Protein AF-A0A2A6CSV8-F1 (afdb_monomer_lite)

Structure (mmCIF, N/CA/C/O backbone):
data_AF-A0A2A6CSV8-F1
#
_entry.id   AF-A0A2A6CSV8-F1
#
loop_
_atom_site.group_PDB
_atom_site.id
_atom_site.type_symbol
_atom_site.label_atom_id
_atom_site.label_alt_id
_atom_site.label_comp_id
_atom_site.label_asym_id
_atom_site.label_entity_id
_atom_site.label_seq_id
_atom_site.pdbx_PDB_ins_code
_atom_site.Cartn_x
_atom_site.Cartn_y
_atom_site.Cartn_z
_atom_site.occupancy
_atom_site.B_iso_or_equiv
_atom_site.auth_seq_id
_atom_site.auth_comp_id
_atom_site.auth_asym_id
_atom_site.auth_atom_id
_atom_site.pdbx_PDB_model_num
ATOM 1 N N . MET A 1 1 ? -5.262 -56.526 28.141 1.00 37.75 1 MET A N 1
ATOM 2 C CA . MET A 1 1 ? -4.070 -55.659 28.052 1.00 37.75 1 MET A CA 1
ATOM 3 C C . MET A 1 1 ? -3.646 -55.601 26.584 1.00 37.75 1 MET A C 1
ATOM 5 O O . MET A 1 1 ? -2.941 -56.487 26.126 1.00 37.75 1 MET A O 1
ATOM 9 N N . LYS A 1 2 ? -4.208 -54.670 25.798 1.00 38.25 2 LYS A N 1
ATOM 10 C CA . LYS A 1 2 ? -3.893 -54.487 24.370 1.00 38.25 2 LYS A CA 1
ATOM 11 C C . LYS A 1 2 ? -3.233 -53.120 24.215 1.00 38.25 2 LYS A C 1
ATOM 13 O O . LYS A 1 2 ? -3.757 -52.129 24.711 1.00 38.25 2 LYS A O 1
ATOM 18 N N . ILE A 1 3 ? -2.049 -53.144 23.622 1.00 43.09 3 ILE A N 1
ATOM 19 C CA . ILE A 1 3 ? -1.099 -52.044 23.483 1.00 43.09 3 ILE A CA 1
ATOM 20 C C . ILE A 1 3 ? -1.715 -50.926 22.630 1.00 43.09 3 ILE A C 1
ATOM 22 O O . ILE A 1 3 ? -2.234 -51.184 21.546 1.00 43.09 3 ILE A O 1
ATOM 26 N N . LEU A 1 4 ? -1.660 -49.702 23.162 1.00 44.59 4 LEU A N 1
ATOM 27 C CA . LEU A 1 4 ? -1.947 -48.443 22.478 1.00 44.59 4 LEU A CA 1
ATOM 28 C C . LEU A 1 4 ? -1.052 -48.324 21.230 1.00 44.59 4 LEU A C 1
ATOM 30 O O . LEU A 1 4 ? 0.162 -48.177 21.356 1.00 44.59 4 LEU A O 1
ATOM 34 N N . LEU A 1 5 ? -1.642 -48.348 20.035 1.00 44.97 5 LEU A N 1
ATOM 35 C CA . LEU A 1 5 ? -1.006 -47.850 18.814 1.00 44.97 5 LEU A CA 1
ATOM 36 C C . LEU A 1 5 ? -1.296 -46.351 18.725 1.00 44.97 5 LEU A C 1
ATOM 38 O O . LEU A 1 5 ? -2.304 -45.915 18.173 1.00 44.97 5 LEU A O 1
ATOM 42 N N . LEU A 1 6 ? -0.416 -45.571 19.349 1.00 44.91 6 LEU A N 1
ATOM 43 C CA . LEU A 1 6 ? -0.333 -44.130 19.169 1.00 44.91 6 LEU A CA 1
ATOM 44 C C . LEU A 1 6 ? 0.279 -43.886 17.779 1.00 44.91 6 LEU A C 1
ATOM 46 O O . LEU A 1 6 ? 1.497 -43.901 17.621 1.00 44.91 6 LEU A O 1
ATOM 50 N N . ASN A 1 7 ? -0.567 -43.726 16.759 1.00 42.47 7 ASN A N 1
ATOM 51 C CA . ASN A 1 7 ? -0.147 -43.204 15.459 1.00 42.47 7 ASN A CA 1
ATOM 52 C C . ASN A 1 7 ? 0.264 -41.741 15.651 1.00 42.47 7 ASN A C 1
ATOM 54 O O . ASN A 1 7 ? -0.558 -40.829 15.566 1.00 42.47 7 ASN A O 1
ATOM 58 N N . LEU A 1 8 ? 1.543 -41.535 15.957 1.00 43.88 8 LEU A N 1
ATOM 59 C CA . LEU A 1 8 ? 2.193 -40.239 15.886 1.00 43.88 8 LEU A CA 1
ATOM 60 C C . LEU A 1 8 ? 2.273 -39.863 14.397 1.00 43.88 8 LEU A C 1
ATOM 62 O O . LEU A 1 8 ? 3.220 -40.215 13.698 1.00 43.88 8 LEU A O 1
ATOM 66 N N . LEU A 1 9 ? 1.235 -39.193 13.896 1.00 43.00 9 LEU A N 1
ATOM 67 C CA . LEU A 1 9 ? 1.300 -38.416 12.663 1.00 43.00 9 LEU A CA 1
ATOM 68 C C . LEU A 1 9 ? 2.302 -37.281 12.905 1.00 43.00 9 LEU A C 1
ATOM 70 O O . LEU A 1 9 ? 1.941 -36.185 13.321 1.00 43.00 9 LEU A O 1
ATOM 74 N N . LEU A 1 10 ? 3.584 -37.569 12.683 1.00 41.09 10 LEU A N 1
ATOM 75 C CA . LEU A 1 10 ? 4.580 -36.555 12.371 1.00 41.09 10 LEU A CA 1
ATOM 76 C C . LEU A 1 10 ? 4.187 -35.973 11.012 1.00 41.09 10 LEU A C 1
ATOM 78 O O . LEU A 1 10 ? 4.668 -36.407 9.968 1.00 41.09 10 LEU A O 1
ATOM 82 N N . THR A 1 11 ? 3.273 -35.005 11.017 1.00 41.28 11 THR A N 1
ATOM 83 C CA . THR A 1 11 ? 3.191 -34.031 9.934 1.00 41.28 11 THR A CA 1
ATOM 84 C C . THR A 1 11 ? 4.510 -33.276 9.970 1.00 41.28 11 THR A C 1
ATOM 86 O O . THR A 1 11 ? 4.691 -32.350 10.761 1.00 41.28 11 THR A O 1
ATOM 89 N N . VAL A 1 12 ? 5.475 -33.736 9.175 1.00 42.78 12 VAL A N 1
ATOM 90 C CA . VAL A 1 12 ? 6.612 -32.911 8.790 1.00 42.78 12 VAL A CA 1
ATOM 91 C C . VAL A 1 12 ? 5.973 -31.712 8.104 1.00 42.78 12 VAL A C 1
ATOM 93 O O . VAL A 1 12 ? 5.400 -31.854 7.027 1.00 42.78 12 VAL A O 1
ATOM 96 N N . ALA A 1 13 ? 5.940 -30.571 8.790 1.00 46.19 13 ALA A N 1
ATOM 97 C CA . ALA A 1 13 ? 5.585 -29.313 8.165 1.00 46.19 13 ALA A CA 1
ATOM 98 C C . ALA A 1 13 ? 6.652 -29.081 7.096 1.00 46.19 13 ALA A C 1
ATOM 100 O O . ALA A 1 13 ? 7.772 -28.684 7.412 1.00 46.19 13 ALA A O 1
ATOM 101 N N . SER A 1 14 ? 6.344 -29.456 5.855 1.00 50.16 14 SER A N 1
ATOM 102 C CA . SER A 1 14 ? 7.149 -29.087 4.704 1.00 50.16 14 SER A CA 1
ATOM 103 C C . SER A 1 14 ? 7.229 -27.568 4.728 1.00 50.16 14 SER A C 1
ATOM 105 O O . SER A 1 14 ? 6.205 -26.893 4.627 1.00 50.16 14 SER A O 1
ATOM 107 N N . ALA A 1 15 ? 8.421 -27.037 4.991 1.00 57.62 15 ALA A N 1
ATOM 108 C CA . ALA A 1 15 ? 8.658 -25.610 4.908 1.00 57.62 15 ALA A CA 1
ATOM 109 C C . ALA A 1 15 ? 8.387 -25.209 3.456 1.00 57.62 15 ALA A C 1
ATOM 111 O O . ALA A 1 15 ? 9.108 -25.655 2.566 1.00 57.62 15 ALA A O 1
ATOM 112 N N . VAL A 1 16 ? 7.318 -24.442 3.232 1.00 61.75 16 VAL A N 1
ATOM 113 C CA . VAL A 1 16 ? 7.018 -23.867 1.919 1.00 61.75 16 VAL A CA 1
ATOM 114 C C . VAL A 1 16 ? 8.229 -23.046 1.497 1.00 61.75 16 VAL A C 1
ATOM 116 O O . VAL A 1 16 ? 8.719 -22.214 2.269 1.00 61.75 16 VAL A O 1
ATOM 119 N N . GLN A 1 17 ? 8.749 -23.309 0.301 1.00 62.34 17 GLN A N 1
ATOM 120 C CA . GLN A 1 17 ? 9.916 -22.596 -0.197 1.00 62.34 17 GLN A CA 1
ATOM 121 C C . GLN A 1 17 ? 9.475 -21.237 -0.751 1.00 62.34 17 GLN A C 1
ATOM 123 O O . GLN A 1 17 ? 9.052 -21.119 -1.897 1.00 62.34 17 GLN A O 1
ATOM 128 N N . LEU A 1 18 ? 9.565 -20.194 0.077 1.00 71.06 18 LEU A N 1
ATOM 129 C CA . LEU A 1 18 ? 9.328 -18.816 -0.357 1.00 71.06 18 LEU A CA 1
ATOM 130 C C . LEU A 1 18 ? 10.487 -18.369 -1.261 1.00 71.06 18 LEU A C 1
ATOM 132 O O . LEU A 1 18 ? 11.652 -18.460 -0.872 1.00 71.06 18 LEU A O 1
ATOM 136 N N . VAL A 1 19 ? 10.172 -17.885 -2.462 1.00 63.16 19 VAL A N 1
ATOM 137 C CA . VAL A 1 19 ? 11.162 -17.516 -3.499 1.00 63.16 19 VAL A CA 1
ATOM 138 C C . VAL A 1 19 ? 11.580 -16.038 -3.397 1.00 63.16 19 VAL A C 1
ATOM 140 O O . VAL A 1 19 ? 12.128 -15.472 -4.333 1.00 63.16 19 VAL A O 1
ATOM 143 N N . GLU A 1 20 ? 11.318 -15.362 -2.274 1.00 64.06 20 GLU A N 1
ATOM 144 C CA . GLU A 1 20 ? 11.472 -13.908 -2.236 1.00 64.06 20 GLU A CA 1
ATOM 145 C C . GLU A 1 20 ? 12.855 -13.389 -1.860 1.00 64.06 20 GLU A C 1
ATOM 147 O O . GLU A 1 20 ? 13.478 -13.809 -0.879 1.00 64.06 20 GLU A O 1
ATOM 152 N N . HIS A 1 21 ? 13.282 -12.375 -2.606 1.00 69.31 21 HIS A N 1
ATOM 153 C CA . HIS A 1 21 ? 14.460 -11.580 -2.327 1.00 69.31 21 HIS A CA 1
ATOM 154 C C . HIS A 1 21 ? 14.098 -10.096 -2.314 1.00 69.31 21 HIS A C 1
ATOM 156 O O . HIS A 1 21 ? 13.137 -9.656 -2.946 1.00 69.31 21 HIS A O 1
ATOM 162 N N . PHE A 1 22 ? 14.892 -9.325 -1.576 1.00 76.62 22 PHE A N 1
ATOM 163 C CA . PHE A 1 22 ? 14.863 -7.877 -1.697 1.00 76.62 22 PHE A CA 1
ATOM 164 C C . PHE A 1 22 ? 15.298 -7.498 -3.120 1.00 76.62 22 PHE A C 1
ATOM 166 O O . PHE A 1 22 ? 16.409 -7.829 -3.540 1.00 76.62 22 PHE A O 1
ATOM 173 N N . GLU A 1 23 ? 14.414 -6.828 -3.846 1.00 77.56 23 GLU A N 1
ATOM 174 C CA . GLU A 1 23 ? 14.526 -6.476 -5.257 1.00 77.56 23 GLU A CA 1
ATOM 175 C C . GLU A 1 23 ? 14.329 -4.972 -5.374 1.00 77.56 23 GLU A C 1
ATOM 177 O O . GLU A 1 23 ? 13.231 -4.473 -5.592 1.00 77.56 23 GLU A O 1
ATOM 182 N N . CYS A 1 24 ? 15.417 -4.243 -5.151 1.00 79.19 24 CYS A N 1
ATOM 183 C CA . CYS A 1 24 ? 15.431 -2.816 -5.388 1.00 79.19 24 CYS A CA 1
ATOM 184 C C . CYS A 1 24 ? 16.759 -2.388 -5.984 1.00 79.19 24 CYS A C 1
ATOM 186 O O . CYS A 1 24 ? 17.819 -2.725 -5.450 1.00 79.19 24 CYS A O 1
ATOM 188 N N . GLY A 1 25 ? 16.691 -1.618 -7.066 1.00 73.12 25 GLY A N 1
ATOM 189 C CA . GLY A 1 25 ? 17.844 -1.224 -7.861 1.00 73.12 25 GLY A CA 1
ATOM 190 C C . GLY A 1 25 ? 18.076 -2.163 -9.044 1.00 73.12 25 GLY A C 1
ATOM 191 O O . GLY A 1 25 ? 17.741 -3.342 -9.029 1.00 73.12 25 GLY A O 1
ATOM 192 N N . SER A 1 26 ? 18.694 -1.632 -10.096 1.00 74.12 26 SER A N 1
ATOM 193 C CA . SER A 1 26 ? 18.895 -2.374 -11.338 1.00 74.12 26 SER A CA 1
ATOM 194 C C . SER A 1 26 ? 20.214 -3.141 -11.342 1.00 74.12 26 SER A C 1
ATOM 196 O O . SER A 1 26 ? 21.284 -2.545 -11.197 1.00 74.12 26 SER A O 1
ATOM 198 N N . ALA A 1 27 ? 20.172 -4.443 -11.637 1.00 71.56 27 ALA A N 1
ATOM 199 C CA . ALA A 1 27 ? 21.376 -5.237 -11.906 1.00 71.56 27 ALA A CA 1
ATOM 200 C C . ALA A 1 27 ? 22.207 -4.686 -13.086 1.00 71.56 27 ALA A C 1
ATOM 202 O O . ALA A 1 27 ? 23.406 -4.956 -13.176 1.00 71.56 27 ALA A O 1
ATOM 203 N N . ALA A 1 28 ? 21.599 -3.875 -13.964 1.00 69.81 28 ALA A N 1
ATOM 204 C CA . ALA A 1 28 ? 22.289 -3.180 -15.049 1.00 69.81 28 ALA A CA 1
ATOM 205 C C . ALA A 1 28 ? 23.146 -1.987 -14.571 1.00 69.81 28 ALA A C 1
ATOM 207 O O . ALA A 1 28 ? 23.937 -1.445 -15.352 1.00 69.81 28 ALA A O 1
ATOM 208 N N . VAL A 1 29 ? 23.008 -1.581 -13.303 1.00 71.88 29 VAL A N 1
ATOM 209 C CA . VAL A 1 29 ? 23.780 -0.518 -12.651 1.00 71.88 29 VAL A CA 1
ATOM 210 C C . VAL A 1 29 ? 24.587 -1.119 -11.503 1.00 71.88 29 VAL A C 1
ATOM 212 O O . VAL A 1 29 ? 24.046 -1.585 -10.500 1.00 71.88 29 VAL A O 1
ATOM 215 N N . TRP A 1 30 ? 25.913 -1.112 -11.644 1.00 78.38 30 TRP A N 1
ATOM 216 C CA . TRP A 1 30 ? 26.810 -1.732 -10.671 1.00 78.38 30 TRP A CA 1
ATOM 217 C C . TRP A 1 30 ? 26.636 -1.125 -9.271 1.00 78.38 30 TRP A C 1
ATOM 219 O O . TRP A 1 30 ? 26.718 0.085 -9.091 1.00 78.38 30 TRP A O 1
ATOM 229 N N . GLY A 1 31 ? 26.405 -1.984 -8.274 1.00 77.88 31 GLY A N 1
ATOM 230 C CA . GLY A 1 31 ? 26.299 -1.586 -6.868 1.00 77.88 31 GLY A CA 1
ATOM 231 C C . GLY A 1 31 ? 24.936 -1.038 -6.427 1.00 77.88 31 GLY A C 1
ATOM 232 O O . GLY A 1 31 ? 24.733 -0.912 -5.221 1.00 77.88 31 GLY A O 1
ATOM 233 N N . SER A 1 32 ? 23.992 -0.793 -7.344 1.00 80.31 32 SER A N 1
ATOM 234 C CA . SER A 1 32 ? 22.672 -0.211 -7.033 1.00 80.31 32 SER A CA 1
ATOM 235 C C . SER A 1 32 ? 21.888 -1.038 -6.001 1.00 80.31 32 SER A C 1
ATOM 237 O O . SER A 1 32 ? 21.458 -0.504 -4.982 1.00 80.31 32 SER A O 1
ATOM 239 N N . VAL A 1 33 ? 21.813 -2.359 -6.192 1.00 82.81 33 VAL A N 1
ATOM 240 C CA . VAL A 1 33 ? 21.097 -3.282 -5.294 1.00 82.81 33 VAL A CA 1
ATOM 241 C C . VAL A 1 33 ? 21.708 -3.301 -3.895 1.00 82.81 33 VAL A C 1
ATOM 243 O O . VAL A 1 33 ? 21.007 -3.238 -2.887 1.00 82.81 33 VAL A O 1
ATOM 246 N N . LYS A 1 34 ? 23.043 -3.324 -3.810 1.00 84.06 34 LYS A N 1
ATOM 247 C CA . LYS A 1 34 ? 23.744 -3.289 -2.517 1.00 84.06 34 LYS A CA 1
ATOM 248 C C . LYS A 1 34 ? 23.514 -1.967 -1.789 1.00 84.06 34 LYS A C 1
ATOM 250 O O . LYS A 1 34 ? 23.413 -1.961 -0.567 1.00 84.06 34 LYS A O 1
ATOM 255 N N . ALA A 1 35 ? 23.436 -0.865 -2.527 1.00 82.50 35 ALA A N 1
ATOM 256 C CA . ALA A 1 35 ? 23.185 0.459 -1.975 1.00 82.50 35 ALA A CA 1
ATOM 257 C C . ALA A 1 35 ? 21.769 0.591 -1.423 1.00 82.50 35 ALA A C 1
ATOM 259 O O . ALA A 1 35 ? 21.591 1.007 -0.279 1.00 82.50 35 ALA A O 1
ATOM 260 N N . ALA A 1 36 ? 20.783 0.163 -2.212 1.00 85.75 36 ALA A N 1
ATOM 261 C CA . ALA A 1 36 ? 19.393 0.062 -1.801 1.00 85.75 36 ALA A CA 1
ATOM 262 C C . ALA A 1 36 ? 19.263 -0.752 -0.506 1.00 85.75 36 ALA A C 1
ATOM 264 O O . ALA A 1 36 ? 18.678 -0.293 0.475 1.00 85.75 36 ALA A O 1
ATOM 265 N N . GLN A 1 37 ? 19.909 -1.919 -0.454 1.00 86.19 37 GLN A N 1
ATOM 266 C CA . GLN A 1 37 ? 19.881 -2.766 0.732 1.00 86.19 37 GLN A CA 1
ATOM 267 C C . GLN A 1 37 ? 20.571 -2.109 1.938 1.00 86.19 37 GLN A C 1
ATOM 269 O O . GLN A 1 37 ? 20.063 -2.193 3.058 1.00 86.19 37 GLN A O 1
ATOM 274 N N . ALA A 1 38 ? 21.694 -1.413 1.735 1.00 86.25 38 ALA A N 1
ATOM 275 C CA . ALA A 1 38 ? 22.406 -0.702 2.797 1.00 86.25 38 ALA A CA 1
ATOM 276 C C . ALA A 1 38 ? 21.554 0.408 3.432 1.00 86.25 38 ALA A C 1
ATOM 278 O O . ALA A 1 38 ? 21.570 0.559 4.655 1.00 86.25 38 ALA A O 1
ATOM 279 N N . LEU A 1 39 ? 20.774 1.139 2.626 1.00 86.31 39 LEU A N 1
ATOM 280 C CA . LEU A 1 39 ? 19.899 2.208 3.110 1.00 86.31 39 LEU A CA 1
ATOM 281 C C . LEU A 1 39 ? 18.831 1.689 4.070 1.00 86.31 39 LEU A C 1
ATOM 283 O O . LEU A 1 39 ? 18.536 2.352 5.054 1.00 86.31 39 LEU A O 1
ATOM 287 N N . ILE A 1 40 ? 18.300 0.491 3.838 1.00 85.88 40 ILE A N 1
ATOM 288 C CA . ILE A 1 40 ? 17.230 -0.070 4.669 1.00 85.88 40 ILE A CA 1
ATOM 289 C C . ILE A 1 40 ? 17.725 -1.085 5.702 1.00 85.88 40 ILE A C 1
ATOM 291 O O . ILE A 1 40 ? 16.919 -1.637 6.443 1.00 85.88 40 ILE A O 1
ATOM 295 N N . THR A 1 41 ? 19.030 -1.370 5.785 1.00 85.31 41 THR A N 1
ATOM 296 C CA . THR A 1 41 ? 19.553 -2.486 6.602 1.00 85.31 41 THR A CA 1
ATOM 297 C C . THR A 1 41 ? 19.207 -2.338 8.087 1.00 85.31 41 THR A C 1
ATOM 299 O O . THR A 1 41 ? 18.916 -3.339 8.746 1.00 85.31 41 THR A O 1
ATOM 302 N N . TYR A 1 42 ? 19.166 -1.106 8.597 1.00 81.69 42 TYR A N 1
ATOM 303 C CA . TYR A 1 42 ? 18.840 -0.804 9.995 1.00 81.69 42 TYR A CA 1
ATOM 304 C C . TYR A 1 42 ? 17.340 -0.722 10.279 1.00 81.69 42 TYR A C 1
ATOM 306 O O . TYR A 1 42 ? 16.940 -0.654 11.437 1.00 81.69 42 TYR A O 1
ATOM 314 N N . CYS A 1 43 ? 16.504 -0.785 9.244 1.00 82.62 43 CYS A N 1
ATOM 315 C CA . CYS A 1 43 ? 15.065 -0.765 9.418 1.00 82.62 43 CYS A CA 1
ATOM 316 C C . CYS A 1 43 ? 14.520 -2.074 9.981 1.00 82.62 43 CYS A C 1
ATOM 318 O O . CYS A 1 43 ? 15.092 -3.157 9.797 1.00 82.62 43 CYS A O 1
ATOM 320 N N . ASN A 1 44 ? 13.387 -1.978 10.673 1.00 80.12 44 ASN A N 1
ATOM 321 C CA . ASN A 1 44 ? 12.642 -3.167 11.064 1.00 80.12 44 ASN A CA 1
ATOM 322 C C . ASN A 1 44 ? 12.118 -3.897 9.808 1.00 80.12 44 ASN A C 1
ATOM 324 O O . ASN A 1 44 ? 12.060 -3.324 8.719 1.00 80.12 44 ASN A O 1
ATOM 328 N N . TYR A 1 45 ? 11.808 -5.187 9.948 1.00 79.50 45 TYR A N 1
ATOM 329 C CA . TYR A 1 45 ? 11.438 -6.045 8.812 1.00 79.50 45 TYR A CA 1
ATOM 330 C C . TYR A 1 45 ? 10.226 -5.483 8.048 1.00 79.50 45 TYR A C 1
ATOM 332 O O . TYR A 1 45 ? 10.270 -5.338 6.839 1.00 79.50 45 TYR A O 1
ATOM 340 N N . ALA A 1 46 ? 9.230 -5.020 8.792 1.00 79.19 46 ALA A N 1
ATOM 341 C CA . ALA A 1 46 ? 8.050 -4.322 8.331 1.00 79.19 46 ALA A CA 1
ATOM 342 C C . ALA A 1 46 ? 8.327 -3.205 7.314 1.00 79.19 46 ALA A C 1
ATOM 344 O O . ALA A 1 46 ? 7.781 -3.195 6.216 1.00 79.19 46 ALA A O 1
ATOM 345 N N . VAL A 1 47 ? 9.206 -2.267 7.678 1.00 84.50 47 VAL A N 1
ATOM 346 C CA . VAL A 1 47 ? 9.601 -1.151 6.811 1.00 84.50 47 VAL A CA 1
ATOM 347 C C . VAL A 1 47 ? 10.415 -1.646 5.617 1.00 84.50 47 VAL A C 1
ATOM 349 O O . VAL A 1 47 ? 10.314 -1.071 4.540 1.00 84.50 47 VAL A O 1
ATOM 352 N N . LYS A 1 48 ? 11.215 -2.707 5.780 1.00 87.00 48 LYS A N 1
ATOM 353 C CA . LYS A 1 48 ? 11.978 -3.301 4.671 1.00 87.00 48 LYS A CA 1
ATOM 354 C C . LYS A 1 48 ? 11.058 -3.934 3.630 1.00 87.00 48 LYS A C 1
ATOM 356 O O . LYS A 1 48 ? 11.260 -3.682 2.448 1.00 87.00 48 LYS A O 1
ATOM 361 N N . ASP A 1 49 ? 10.066 -4.707 4.063 1.00 87.19 49 ASP A N 1
ATOM 362 C CA . ASP A 1 49 ? 9.101 -5.370 3.180 1.00 87.19 49 ASP A CA 1
ATOM 363 C C . ASP A 1 49 ? 8.263 -4.328 2.435 1.00 87.19 49 ASP A C 1
ATOM 365 O O . ASP A 1 49 ? 8.096 -4.395 1.219 1.00 87.19 49 ASP A O 1
ATOM 369 N N . ASP A 1 50 ? 7.817 -3.303 3.153 1.00 88.88 50 ASP A N 1
ATOM 370 C CA . ASP A 1 50 ? 7.070 -2.186 2.592 1.00 88.88 50 ASP A CA 1
ATOM 371 C C . ASP A 1 50 ? 7.906 -1.345 1.608 1.00 88.88 50 ASP A C 1
ATOM 373 O O . ASP A 1 50 ? 7.416 -0.948 0.553 1.00 88.88 50 ASP A O 1
ATOM 377 N N . ALA A 1 51 ? 9.184 -1.095 1.910 1.00 91.12 51 ALA A N 1
ATOM 378 C CA . ALA A 1 51 ? 10.091 -0.412 0.989 1.00 91.12 51 ALA A CA 1
ATOM 379 C C . ALA A 1 51 ? 10.393 -1.267 -0.252 1.00 91.12 51 ALA A C 1
ATOM 381 O O . ALA A 1 51 ? 10.480 -0.731 -1.354 1.00 91.12 51 ALA A O 1
ATOM 382 N N . ASN A 1 52 ? 10.518 -2.589 -0.098 1.00 91.38 52 ASN A N 1
ATOM 383 C CA . ASN A 1 52 ? 10.684 -3.519 -1.218 1.00 91.38 52 ASN A CA 1
ATOM 384 C C . ASN A 1 52 ? 9.454 -3.518 -2.131 1.00 91.38 52 ASN A C 1
ATOM 386 O O . ASN A 1 52 ? 9.585 -3.539 -3.351 1.00 91.38 52 ASN A O 1
ATOM 390 N N . LEU A 1 53 ? 8.260 -3.424 -1.543 1.00 92.19 53 LEU A N 1
ATOM 391 C CA . LEU A 1 53 ? 7.020 -3.268 -2.289 1.00 92.19 53 LEU A CA 1
ATOM 392 C C . LEU A 1 53 ? 7.029 -1.970 -3.119 1.00 92.19 53 LEU A C 1
ATOM 394 O O . LEU A 1 53 ? 6.749 -2.018 -4.316 1.00 92.19 53 LEU A O 1
ATOM 398 N N . CYS A 1 54 ? 7.452 -0.842 -2.530 1.00 92.88 54 CYS A N 1
ATOM 399 C CA . CYS A 1 54 ? 7.645 0.413 -3.270 1.00 92.88 54 CYS A CA 1
ATOM 400 C C . CYS A 1 54 ? 8.650 0.268 -4.424 1.00 92.88 54 CYS A C 1
ATOM 402 O O . CYS A 1 54 ? 8.445 0.830 -5.498 1.00 92.88 54 CYS A O 1
ATOM 404 N N . CYS A 1 55 ? 9.735 -0.483 -4.221 1.00 92.81 55 CYS A N 1
ATOM 405 C CA . CYS A 1 55 ? 10.729 -0.731 -5.262 1.00 92.81 55 CYS A CA 1
ATOM 406 C C . CYS A 1 55 ? 10.168 -1.552 -6.422 1.00 92.81 55 CYS A C 1
ATOM 408 O O . CYS A 1 55 ? 10.358 -1.179 -7.571 1.00 92.81 55 CYS A O 1
ATOM 410 N N . LYS A 1 56 ? 9.410 -2.615 -6.139 1.00 91.19 56 LYS A N 1
ATOM 411 C CA . LYS A 1 56 ? 8.767 -3.426 -7.183 1.00 91.19 56 LYS A CA 1
ATOM 412 C C . LYS A 1 56 ? 7.776 -2.607 -8.010 1.00 91.19 56 LYS A C 1
ATOM 414 O O . LYS A 1 56 ? 7.689 -2.793 -9.220 1.00 91.19 56 LYS A O 1
ATOM 419 N N . GLU A 1 57 ? 7.048 -1.685 -7.382 1.00 91.88 57 GLU A N 1
ATOM 420 C CA . GLU A 1 57 ? 6.180 -0.741 -8.096 1.00 91.88 57 GLU A CA 1
ATOM 421 C C . GLU A 1 57 ? 6.977 0.231 -8.978 1.00 91.88 57 GLU A C 1
ATOM 423 O O . GLU A 1 57 ? 6.584 0.521 -10.109 1.00 91.88 57 GLU A O 1
ATOM 428 N N . HIS A 1 58 ? 8.099 0.739 -8.465 1.00 92.75 58 HIS A N 1
ATOM 429 C CA . HIS A 1 58 ? 8.984 1.654 -9.186 1.00 92.75 58 HIS A CA 1
ATOM 430 C C . HIS A 1 58 ? 9.632 0.987 -10.396 1.00 92.75 58 HIS A C 1
ATOM 432 O O . HIS A 1 58 ? 9.535 1.522 -11.501 1.00 92.75 58 HIS A O 1
ATOM 438 N N . ASP A 1 59 ? 10.194 -0.204 -10.203 1.00 90.44 59 ASP A N 1
ATOM 439 C CA . ASP A 1 59 ? 10.790 -1.013 -11.261 1.00 90.44 59 ASP A CA 1
ATOM 440 C C . ASP A 1 59 ? 9.736 -1.358 -12.322 1.00 90.44 59 ASP A C 1
ATOM 442 O O . ASP A 1 59 ? 9.984 -1.172 -13.509 1.00 90.44 59 ASP A O 1
ATOM 446 N N . LEU A 1 60 ? 8.511 -1.722 -11.924 1.00 89.31 60 LEU A N 1
ATOM 447 C CA . LEU A 1 60 ? 7.401 -1.923 -12.861 1.00 89.31 60 LEU A CA 1
ATOM 448 C C . LEU A 1 60 ? 7.046 -0.643 -13.637 1.00 89.31 60 LEU A C 1
ATOM 450 O O . LEU A 1 60 ? 6.767 -0.688 -14.837 1.00 89.31 60 LEU A O 1
ATOM 454 N N . CYS A 1 61 ? 7.033 0.512 -12.967 1.00 91.44 61 CYS A N 1
ATOM 455 C CA . CYS A 1 61 ? 6.776 1.800 -13.610 1.00 91.44 61 CYS A CA 1
ATOM 456 C C . CYS A 1 61 ? 7.845 2.119 -14.660 1.00 91.44 61 CYS A C 1
ATOM 458 O O . CYS A 1 61 ? 7.501 2.576 -15.752 1.00 91.44 61 CYS A O 1
ATOM 460 N N . TYR A 1 62 ? 9.111 1.841 -14.341 1.00 91.19 62 TYR A N 1
ATOM 461 C CA . TYR A 1 62 ? 10.239 1.940 -15.259 1.00 91.19 62 TYR A CA 1
ATOM 462 C C . TYR A 1 62 ? 10.101 0.936 -16.410 1.00 91.19 62 TYR A C 1
ATOM 464 O O . TYR A 1 62 ? 10.206 1.326 -17.561 1.00 91.19 62 TYR A O 1
ATOM 472 N N . GLU A 1 63 ? 9.801 -0.335 -16.160 1.00 88.00 63 GLU A N 1
ATOM 473 C CA . GLU A 1 63 ? 9.668 -1.353 -17.213 1.00 88.00 63 GLU A CA 1
ATOM 474 C C . GLU A 1 63 ? 8.546 -1.039 -18.211 1.00 88.00 63 GLU A C 1
ATOM 476 O O . GLU A 1 63 ? 8.670 -1.323 -19.401 1.00 88.00 63 GLU A O 1
ATOM 481 N N . LEU A 1 64 ? 7.455 -0.425 -17.749 1.00 87.56 64 LEU A N 1
ATOM 482 C CA . LEU A 1 64 ? 6.294 -0.098 -18.578 1.00 87.56 64 LEU A CA 1
ATOM 483 C C . LEU A 1 64 ? 6.285 1.361 -19.059 1.00 87.56 64 LEU A C 1
ATOM 485 O O . LEU A 1 64 ? 5.267 1.812 -19.597 1.00 87.56 64 LEU A O 1
ATOM 489 N N . HIS A 1 65 ? 7.381 2.108 -18.876 1.00 89.38 65 HIS A N 1
ATOM 490 C CA . HIS A 1 65 ? 7.390 3.555 -19.099 1.00 89.38 65 HIS A CA 1
ATOM 491 C C . HIS A 1 65 ? 7.041 3.939 -20.544 1.00 89.38 65 HIS A C 1
ATOM 493 O O . HIS A 1 65 ? 6.208 4.822 -20.751 1.00 89.38 65 HIS A O 1
ATOM 499 N N . GLU A 1 66 ? 7.584 3.231 -21.540 1.00 88.38 66 GLU A N 1
ATOM 500 C CA . GLU A 1 66 ? 7.274 3.465 -22.957 1.00 88.38 66 GLU A CA 1
ATOM 501 C C . GLU A 1 66 ? 5.811 3.138 -23.283 1.00 88.38 66 GLU A C 1
ATOM 503 O O . GLU A 1 66 ? 5.127 3.906 -23.961 1.00 88.38 66 GLU A O 1
ATOM 508 N N . GLN A 1 67 ? 5.301 2.015 -22.765 1.00 87.12 67 GLN A N 1
ATOM 509 C CA . GLN A 1 67 ? 3.932 1.559 -23.027 1.00 87.12 67 GLN A CA 1
ATOM 510 C C . GLN A 1 67 ? 2.882 2.483 -22.406 1.00 87.12 67 GLN A C 1
ATOM 512 O O . GLN A 1 67 ? 1.800 2.662 -22.965 1.00 87.12 67 GLN A O 1
ATOM 517 N N . ARG A 1 68 ? 3.191 3.057 -21.240 1.00 87.44 68 ARG A N 1
ATOM 518 C CA . ARG A 1 68 ? 2.267 3.890 -20.460 1.00 87.44 68 ARG A CA 1
ATOM 519 C C . ARG A 1 68 ? 2.536 5.384 -20.594 1.00 87.44 68 ARG A C 1
ATOM 521 O O . ARG A 1 68 ? 1.825 6.180 -19.984 1.00 87.44 68 ARG A O 1
ATOM 528 N N . ASN A 1 69 ? 3.521 5.767 -21.408 1.00 90.12 69 ASN A N 1
ATOM 529 C CA . ASN A 1 69 ? 3.966 7.148 -21.576 1.00 90.12 69 ASN A CA 1
ATOM 530 C C . ASN A 1 69 ? 4.285 7.820 -20.224 1.00 90.12 69 ASN A C 1
ATOM 532 O O . ASN A 1 69 ? 3.900 8.962 -19.964 1.00 90.12 69 ASN A O 1
ATOM 536 N N . HIS A 1 70 ? 4.944 7.076 -19.335 1.00 90.75 70 HIS A N 1
ATOM 537 C CA . HIS A 1 70 ? 5.417 7.599 -18.060 1.00 90.75 70 HIS A CA 1
ATOM 538 C C . HIS A 1 70 ? 6.798 8.226 -18.235 1.00 90.75 70 HIS A C 1
ATOM 540 O O . HIS A 1 70 ? 7.657 7.686 -18.930 1.00 90.75 70 HIS A O 1
ATOM 546 N N . THR A 1 71 ? 7.030 9.353 -17.568 1.00 91.50 71 THR A N 1
ATOM 547 C CA . THR A 1 71 ? 8.372 9.926 -17.455 1.00 91.50 71 THR A CA 1
ATOM 548 C C . THR A 1 71 ? 9.090 9.355 -16.238 1.00 91.50 71 THR A C 1
ATOM 550 O O . THR A 1 71 ? 8.463 8.849 -15.301 1.00 91.50 71 THR A O 1
ATOM 553 N N . ARG A 1 72 ? 10.415 9.499 -16.208 1.00 92.06 72 ARG A N 1
ATOM 554 C CA . ARG A 1 72 ? 11.216 9.158 -15.032 1.00 92.06 72 ARG A CA 1
ATOM 555 C C . ARG A 1 72 ? 10.752 9.933 -13.804 1.00 92.06 72 ARG A C 1
ATOM 557 O O . ARG A 1 72 ? 10.552 9.344 -12.751 1.00 92.06 72 ARG A O 1
ATOM 564 N N . GLU A 1 73 ? 10.501 11.233 -13.957 1.00 89.75 73 GLU A N 1
ATOM 565 C CA . GLU A 1 73 ? 10.030 12.102 -12.875 1.00 89.75 73 GLU A CA 1
ATOM 566 C C . GLU A 1 73 ? 8.701 11.610 -12.295 1.00 89.75 73 GLU A C 1
ATOM 568 O O . GLU A 1 73 ? 8.499 11.679 -11.086 1.00 89.75 73 GLU A O 1
ATOM 573 N N . PHE A 1 74 ? 7.810 11.080 -13.138 1.00 89.75 74 PHE A N 1
ATOM 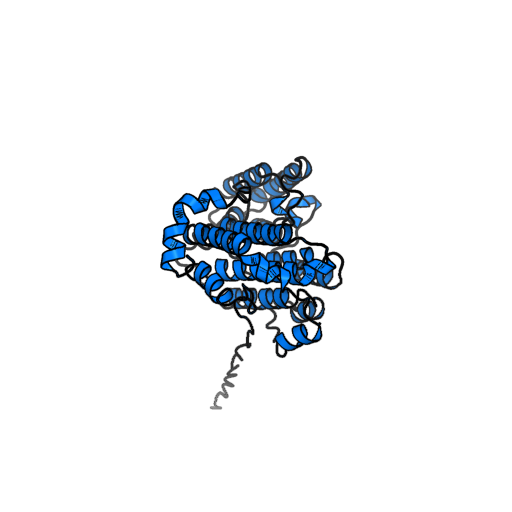574 C CA . PHE A 1 74 ? 6.555 10.489 -12.689 1.00 89.75 74 PHE A CA 1
ATOM 575 C C . PHE A 1 74 ? 6.790 9.231 -11.842 1.00 89.75 74 PHE A C 1
ATOM 577 O O . PHE A 1 74 ? 6.242 9.120 -10.744 1.00 89.75 74 PHE A O 1
ATOM 584 N N . CYS A 1 75 ? 7.616 8.297 -12.319 1.00 91.75 75 CYS A N 1
ATOM 585 C CA . CYS A 1 75 ? 7.915 7.070 -11.581 1.00 91.75 75 CYS A CA 1
ATOM 586 C C . CYS A 1 75 ? 8.688 7.354 -10.280 1.00 91.75 75 CYS A C 1
ATOM 588 O O . CYS A 1 75 ? 8.333 6.818 -9.231 1.00 91.75 75 CYS A O 1
ATOM 590 N N . ASP A 1 76 ? 9.680 8.246 -10.311 1.00 92.25 76 ASP A N 1
ATOM 591 C CA . ASP A 1 76 ? 10.460 8.643 -9.134 1.00 92.25 76 ASP A CA 1
ATOM 592 C C . ASP A 1 76 ? 9.579 9.337 -8.088 1.00 92.25 76 ASP A C 1
ATOM 594 O O . ASP A 1 76 ? 9.687 9.044 -6.897 1.00 92.25 76 ASP A O 1
ATOM 598 N N . ALA A 1 77 ? 8.658 10.210 -8.514 1.00 88.81 77 ALA A N 1
ATOM 599 C CA . ALA A 1 77 ? 7.700 10.835 -7.608 1.00 88.81 77 ALA A CA 1
ATOM 600 C C . ALA A 1 77 ? 6.806 9.789 -6.928 1.00 88.81 77 ALA A C 1
ATOM 602 O O . ALA A 1 77 ? 6.626 9.840 -5.712 1.00 88.81 77 ALA A O 1
ATOM 603 N N . ARG A 1 78 ? 6.286 8.806 -7.677 1.00 89.25 78 ARG A N 1
ATOM 604 C CA . ARG A 1 78 ? 5.501 7.701 -7.099 1.00 89.25 78 ARG A CA 1
ATOM 605 C C . ARG A 1 78 ? 6.291 6.911 -6.068 1.00 89.25 78 ARG A C 1
ATOM 607 O O . ARG A 1 78 ? 5.792 6.699 -4.967 1.00 89.25 78 ARG A O 1
ATOM 614 N N . PHE A 1 79 ? 7.527 6.546 -6.393 1.00 92.12 79 PHE A N 1
ATOM 615 C CA . PHE A 1 79 ? 8.409 5.835 -5.474 1.00 92.12 79 PHE A CA 1
ATOM 616 C C . PHE A 1 79 ? 8.652 6.621 -4.181 1.00 92.12 79 PHE A C 1
ATOM 618 O O . PHE A 1 79 ? 8.479 6.092 -3.085 1.00 92.12 79 PHE A O 1
ATOM 625 N N . CYS A 1 80 ? 8.989 7.906 -4.297 1.00 90.56 80 CYS A N 1
ATOM 626 C CA . CYS A 1 80 ? 9.206 8.779 -3.148 1.00 90.56 80 CYS A CA 1
ATOM 627 C C . CYS A 1 80 ? 7.959 8.903 -2.265 1.00 90.56 80 CYS A C 1
ATOM 629 O O . CYS A 1 80 ? 8.068 8.816 -1.042 1.00 90.56 80 CYS A O 1
ATOM 631 N N . ASN A 1 81 ? 6.780 9.046 -2.874 1.00 87.50 81 ASN A N 1
ATOM 632 C CA . ASN A 1 81 ? 5.517 9.103 -2.141 1.00 87.50 81 ASN A CA 1
ATOM 633 C C . ASN A 1 81 ? 5.213 7.774 -1.438 1.00 87.50 81 ASN A C 1
ATOM 635 O O . ASN A 1 81 ? 4.811 7.782 -0.278 1.00 87.50 81 ASN A O 1
ATOM 639 N N . CYS A 1 82 ? 5.481 6.637 -2.088 1.00 90.06 82 CYS A N 1
ATOM 640 C CA . CYS A 1 82 ? 5.349 5.325 -1.458 1.00 90.06 82 CYS A CA 1
ATOM 641 C C . CYS A 1 82 ? 6.267 5.205 -0.231 1.00 90.06 82 CYS A C 1
ATOM 643 O O . CYS A 1 82 ? 5.806 4.871 0.855 1.00 90.06 82 CYS A O 1
ATOM 645 N N . LEU A 1 83 ? 7.550 5.570 -0.341 1.00 90.69 83 LEU A N 1
ATOM 646 C CA . LEU A 1 83 ? 8.477 5.544 0.799 1.00 90.69 83 LEU A CA 1
ATOM 647 C C . LEU A 1 83 ? 8.068 6.498 1.932 1.00 90.69 83 LEU A C 1
ATOM 649 O O . LEU A 1 83 ? 8.260 6.187 3.112 1.00 90.69 83 LEU A O 1
ATOM 653 N N . GLN A 1 84 ? 7.500 7.654 1.593 1.00 86.44 84 GLN A N 1
ATOM 654 C CA . GLN A 1 84 ? 6.934 8.572 2.575 1.00 86.44 84 GLN A CA 1
ATOM 655 C C . GLN A 1 84 ? 5.725 7.950 3.286 1.00 86.44 84 GLN A C 1
ATOM 657 O O . GLN A 1 84 ? 5.635 8.056 4.507 1.00 86.44 84 GLN A O 1
ATOM 662 N N . ASP A 1 85 ? 4.855 7.230 2.569 1.00 83.69 85 ASP A N 1
ATOM 663 C CA . ASP A 1 85 ? 3.753 6.461 3.163 1.00 83.69 85 ASP A CA 1
ATOM 664 C C . ASP A 1 85 ? 4.268 5.412 4.150 1.00 83.69 85 ASP A C 1
ATOM 666 O O . ASP A 1 85 ? 3.754 5.322 5.268 1.00 83.69 85 ASP A O 1
ATOM 670 N N . VAL A 1 86 ? 5.320 4.670 3.783 1.00 86.25 86 VAL A N 1
ATOM 671 C CA . VAL A 1 86 ? 5.983 3.711 4.683 1.00 86.25 86 VAL A CA 1
ATOM 672 C C . VAL A 1 86 ? 6.517 4.411 5.935 1.00 86.25 86 VAL A C 1
ATOM 674 O O . VAL A 1 86 ? 6.312 3.938 7.058 1.00 86.25 86 VAL A O 1
ATOM 677 N N . SER A 1 87 ? 7.185 5.555 5.770 1.00 84.00 87 SER A N 1
ATOM 678 C CA . SER A 1 87 ? 7.728 6.326 6.891 1.00 84.00 87 SER A CA 1
ATOM 679 C C . SER A 1 87 ? 6.632 6.861 7.816 1.00 84.00 87 SER A C 1
ATOM 681 O O . SER A 1 87 ? 6.806 6.835 9.034 1.00 84.00 87 SER A O 1
ATOM 683 N N . ASP A 1 88 ? 5.527 7.355 7.260 1.00 78.88 88 ASP A N 1
ATOM 684 C CA . ASP A 1 88 ? 4.432 7.943 8.030 1.00 78.88 88 ASP A CA 1
ATOM 685 C C . ASP A 1 88 ? 3.680 6.865 8.823 1.00 78.88 88 ASP A C 1
ATOM 687 O O . ASP A 1 88 ? 3.452 7.034 10.023 1.00 78.88 88 ASP A O 1
ATOM 691 N N . ARG A 1 89 ? 3.356 5.728 8.185 1.00 77.25 89 ARG A N 1
ATOM 692 C CA . ARG A 1 89 ? 2.566 4.652 8.811 1.00 77.25 89 ARG A CA 1
ATOM 693 C C . ARG A 1 89 ? 3.339 3.837 9.840 1.00 77.25 89 ARG A C 1
ATOM 695 O O . ARG A 1 89 ? 2.758 3.355 10.808 1.00 77.25 89 ARG A O 1
ATOM 702 N N . SER A 1 90 ? 4.648 3.673 9.644 1.00 74.38 90 SER A N 1
ATOM 703 C CA . SER A 1 90 ? 5.479 2.885 10.560 1.00 74.38 90 SER A CA 1
ATOM 704 C C . SER A 1 90 ? 5.803 3.615 11.860 1.00 74.38 90 SER A C 1
ATOM 706 O O . SER A 1 90 ? 6.240 2.973 12.812 1.00 74.38 90 SER A O 1
ATOM 708 N N . LYS A 1 91 ? 5.646 4.952 11.898 1.00 69.81 91 LYS A N 1
ATOM 709 C CA . LYS A 1 91 ? 6.099 5.827 12.999 1.00 69.81 91 LYS A CA 1
ATOM 710 C C . LYS A 1 91 ? 7.548 5.543 13.437 1.00 69.81 91 LYS A C 1
ATOM 712 O O . LYS A 1 91 ? 7.948 5.888 14.547 1.00 69.81 91 LYS A O 1
ATOM 717 N N . ASN A 1 92 ? 8.347 4.947 12.551 1.00 69.00 92 ASN A N 1
ATOM 718 C CA . ASN A 1 92 ? 9.719 4.555 12.817 1.00 69.00 92 ASN A CA 1
ATOM 719 C C . ASN A 1 92 ? 10.645 5.730 12.484 1.00 69.00 92 ASN A C 1
ATOM 721 O O . ASN A 1 92 ? 11.042 5.936 11.333 1.00 69.00 92 ASN A O 1
ATOM 725 N N . TYR A 1 93 ? 10.976 6.517 13.509 1.00 70.44 93 TYR A N 1
ATOM 726 C CA . TYR A 1 93 ? 11.852 7.680 13.373 1.00 70.44 93 TYR A CA 1
ATOM 727 C C . TYR A 1 93 ? 13.254 7.316 12.868 1.00 70.44 93 TYR A C 1
ATOM 729 O O . TYR A 1 93 ? 13.828 8.094 12.103 1.00 70.44 93 TYR A O 1
ATOM 737 N N . ASP A 1 94 ? 13.765 6.130 13.214 1.00 74.00 94 ASP A N 1
ATOM 738 C CA . ASP A 1 94 ? 15.098 5.673 12.804 1.00 74.00 94 ASP A CA 1
ATOM 739 C C . ASP A 1 94 ? 15.176 5.464 11.285 1.00 74.00 94 ASP A C 1
ATOM 741 O O . ASP A 1 94 ? 16.189 5.766 10.657 1.00 74.00 94 ASP A O 1
ATOM 745 N N . CYS A 1 95 ? 14.079 5.030 10.659 1.00 82.69 95 CYS A N 1
ATOM 746 C CA . CYS A 1 95 ? 14.003 4.812 9.214 1.00 82.69 95 CYS A CA 1
ATOM 747 C C . CYS A 1 95 ? 13.642 6.050 8.397 1.00 82.69 95 CYS A C 1
ATOM 749 O O . CYS A 1 95 ? 13.903 6.057 7.193 1.00 82.69 95 CYS A O 1
ATOM 751 N N . LYS A 1 96 ? 13.080 7.104 9.004 1.00 83.19 96 LYS A N 1
ATOM 752 C CA . LYS A 1 96 ? 12.617 8.292 8.259 1.00 83.19 96 LYS A CA 1
ATOM 753 C C . LYS A 1 96 ? 13.729 8.907 7.402 1.00 83.19 96 LYS A C 1
ATOM 755 O O . LYS A 1 96 ? 13.517 9.240 6.231 1.00 83.19 96 LYS A O 1
ATOM 760 N N . PHE A 1 97 ? 14.930 9.033 7.970 1.00 84.94 97 PHE A N 1
ATOM 761 C CA . PHE A 1 97 ? 16.090 9.558 7.246 1.00 84.94 97 PHE A CA 1
ATOM 762 C C . PHE A 1 97 ? 16.483 8.647 6.077 1.00 84.94 97 PHE A C 1
ATOM 764 O O . PHE A 1 97 ? 16.751 9.127 4.977 1.00 84.94 97 PHE A O 1
ATOM 771 N N . HIS A 1 98 ? 16.463 7.333 6.296 1.00 87.62 98 HIS A N 1
ATOM 772 C CA . HIS A 1 98 ? 16.812 6.340 5.288 1.00 87.62 98 HIS A CA 1
ATOM 773 C C . HIS A 1 98 ? 15.828 6.317 4.114 1.00 87.62 98 HIS A C 1
ATOM 775 O O . HIS A 1 98 ? 16.272 6.304 2.970 1.00 87.62 98 HIS A O 1
ATOM 781 N N . MET A 1 99 ? 14.517 6.393 4.372 1.00 89.00 99 MET A N 1
ATOM 782 C CA . MET A 1 99 ? 13.493 6.492 3.320 1.00 89.00 99 MET A CA 1
ATOM 783 C C . MET A 1 99 ? 13.701 7.746 2.464 1.00 89.00 99 MET A C 1
ATOM 785 O O . MET A 1 99 ? 13.712 7.679 1.235 1.00 89.00 99 MET A O 1
ATOM 789 N N . SER A 1 100 ? 13.968 8.882 3.115 1.00 86.75 100 SER A N 1
ATOM 790 C CA . SER A 1 100 ? 14.275 10.135 2.418 1.00 86.75 100 SER A CA 1
ATOM 791 C C . SER A 1 100 ? 15.525 9.993 1.546 1.00 86.75 100 SER A C 1
ATOM 793 O O . SER A 1 100 ? 15.490 10.320 0.362 1.00 86.75 100 SER A O 1
ATOM 795 N N . ALA A 1 101 ? 16.617 9.447 2.096 1.00 85.94 101 ALA A N 1
ATOM 796 C CA . ALA A 1 101 ? 17.861 9.204 1.365 1.00 85.94 101 ALA A CA 1
ATOM 797 C C . ALA A 1 101 ? 17.669 8.260 0.165 1.00 85.94 101 ALA A C 1
ATOM 799 O O . ALA A 1 101 ? 18.304 8.444 -0.873 1.00 85.94 101 ALA A O 1
ATOM 800 N N . PHE A 1 102 ? 16.771 7.285 0.283 1.00 88.94 102 PHE A N 1
ATOM 801 C CA . PHE A 1 102 ? 16.465 6.332 -0.777 1.00 88.94 102 PHE A CA 1
ATOM 802 C C . PHE A 1 102 ? 15.728 6.979 -1.953 1.00 88.94 102 PHE A C 1
ATOM 804 O O . PHE A 1 102 ? 16.136 6.816 -3.106 1.00 88.94 102 PHE A O 1
ATOM 811 N N . CYS A 1 103 ? 14.722 7.805 -1.663 1.00 89.94 103 CYS A N 1
ATOM 812 C CA . CYS A 1 103 ? 14.071 8.655 -2.660 1.00 89.94 103 CYS A CA 1
ATOM 813 C C . CYS A 1 103 ? 15.099 9.525 -3.410 1.00 89.94 103 CYS A C 1
ATOM 815 O O . CYS A 1 103 ? 15.137 9.545 -4.640 1.00 89.94 103 CYS A O 1
ATOM 817 N N . VAL A 1 104 ? 16.011 10.180 -2.681 1.00 86.81 104 VAL A N 1
ATOM 818 C CA . VAL A 1 104 ? 17.061 11.016 -3.286 1.00 86.81 104 VAL A CA 1
ATOM 819 C C . VAL A 1 104 ? 17.961 10.215 -4.212 1.00 86.81 104 VAL A C 1
ATOM 821 O O . VAL A 1 104 ? 18.238 10.658 -5.328 1.00 86.81 104 VAL A O 1
ATOM 824 N N . ALA A 1 105 ? 18.482 9.088 -3.724 1.00 85.88 105 ALA A N 1
ATOM 825 C CA . ALA A 1 105 ? 19.419 8.271 -4.478 1.00 85.88 105 ALA A CA 1
ATOM 826 C C . ALA A 1 105 ? 18.802 7.872 -5.822 1.00 85.88 105 ALA A C 1
ATOM 828 O O . ALA A 1 105 ? 19.456 7.979 -6.856 1.00 85.88 105 ALA A O 1
ATOM 829 N N . THR A 1 106 ? 17.515 7.535 -5.812 1.00 88.31 106 THR A N 1
ATOM 830 C CA . THR A 1 106 ? 16.747 7.201 -7.012 1.00 88.31 106 THR A CA 1
ATOM 831 C C . THR A 1 106 ? 16.619 8.397 -7.955 1.00 88.31 106 THR A C 1
ATOM 833 O O . THR A 1 106 ? 17.017 8.295 -9.110 1.00 88.31 106 THR A O 1
ATOM 836 N N . ILE A 1 107 ? 16.214 9.574 -7.464 1.00 88.12 107 ILE A N 1
ATOM 837 C CA . ILE A 1 107 ? 16.113 10.791 -8.295 1.00 88.12 107 ILE A CA 1
ATOM 838 C C . ILE A 1 107 ? 17.458 11.165 -8.941 1.00 88.12 107 ILE A C 1
ATOM 840 O O . ILE A 1 107 ? 17.489 11.656 -10.071 1.00 88.12 107 ILE A O 1
ATOM 844 N N . ARG A 1 108 ? 18.576 10.981 -8.224 1.00 85.38 108 ARG A N 1
ATOM 845 C CA . ARG A 1 108 ? 19.914 11.386 -8.689 1.00 85.38 108 ARG A CA 1
ATOM 846 C C . ARG A 1 108 ? 20.584 10.378 -9.609 1.00 85.38 108 ARG A C 1
ATOM 848 O O . ARG A 1 108 ? 21.314 10.786 -10.504 1.00 85.38 108 ARG A O 1
ATOM 855 N N . PHE A 1 109 ? 20.392 9.090 -9.352 1.00 85.25 109 PHE A N 1
ATOM 856 C CA . PHE A 1 109 ? 21.150 8.023 -10.007 1.00 85.25 109 PHE A CA 1
ATOM 857 C C . PHE A 1 109 ? 20.267 7.083 -10.838 1.00 85.25 109 PHE A C 1
ATOM 859 O O . PHE A 1 109 ? 20.778 6.147 -11.449 1.00 85.25 109 PHE A O 1
ATOM 866 N N . GLY A 1 110 ? 18.955 7.331 -10.882 1.00 86.00 110 GLY A N 1
ATOM 867 C CA . GLY A 1 110 ? 17.970 6.496 -11.566 1.00 86.00 110 GLY A CA 1
ATOM 868 C C . GLY A 1 110 ? 17.961 6.619 -13.088 1.00 86.00 110 GLY A C 1
ATOM 869 O O . GLY A 1 110 ? 17.477 5.701 -13.737 1.00 86.00 110 GLY A O 1
ATOM 870 N N . GLU A 1 111 ? 18.537 7.678 -13.673 1.00 88.31 111 GLU A N 1
ATOM 871 C CA . GLU A 1 111 ? 18.531 7.920 -15.132 1.00 88.31 111 GLU A CA 1
ATOM 872 C C . GLU A 1 111 ? 19.022 6.700 -15.925 1.00 88.31 111 GLU A C 1
ATOM 874 O O . GLU A 1 111 ? 18.310 6.170 -16.771 1.00 88.31 111 GLU A O 1
ATOM 879 N N . GLY A 1 112 ? 20.185 6.154 -15.559 1.00 84.12 112 GLY A N 1
ATOM 880 C CA . GLY A 1 112 ? 20.729 4.979 -16.239 1.00 84.12 112 GLY A CA 1
ATOM 881 C C . GLY A 1 112 ? 19.915 3.695 -16.041 1.00 84.12 112 GLY A C 1
ATOM 882 O O . GLY A 1 112 ? 20.029 2.787 -16.863 1.00 84.12 112 GLY A O 1
ATOM 883 N N . SER A 1 113 ? 19.128 3.593 -14.965 1.00 86.69 113 SER A N 1
ATOM 884 C CA . SER A 1 113 ? 18.196 2.478 -14.752 1.00 86.69 113 SER A CA 1
ATOM 885 C C . SER A 1 113 ? 16.921 2.662 -15.573 1.00 86.69 113 SER A C 1
ATOM 887 O O . SER A 1 113 ? 16.442 1.684 -16.134 1.00 86.69 113 SER A O 1
ATOM 889 N N . PHE A 1 114 ? 16.411 3.892 -15.674 1.00 89.19 114 PHE A N 1
ATOM 890 C CA . PHE A 1 114 ? 15.221 4.242 -16.450 1.00 89.19 114 PHE A CA 1
ATOM 891 C C . PHE A 1 114 ? 15.438 3.980 -17.942 1.00 89.19 114 PHE A C 1
ATOM 893 O O . PHE A 1 114 ? 14.697 3.211 -18.544 1.00 89.19 114 PHE A O 1
ATOM 900 N N . ASP A 1 115 ? 16.527 4.504 -18.508 1.00 87.50 115 ASP A N 1
ATOM 901 C CA . ASP A 1 115 ? 16.842 4.363 -19.937 1.00 87.50 115 ASP A CA 1
ATOM 902 C C . ASP A 1 115 ? 17.099 2.908 -20.361 1.00 87.50 115 ASP A C 1
ATOM 904 O O . ASP A 1 115 ? 16.993 2.553 -21.535 1.00 87.50 115 ASP A O 1
ATOM 908 N N . LYS A 1 116 ? 17.501 2.059 -19.408 1.00 85.12 116 LYS A N 1
ATOM 909 C CA . LYS A 1 116 ? 17.789 0.635 -19.628 1.00 85.12 116 LYS A CA 1
ATOM 910 C C . LYS A 1 116 ? 16.663 -0.279 -19.164 1.00 85.12 116 LYS A C 1
ATOM 912 O O . LYS A 1 116 ? 16.827 -1.497 -19.252 1.00 85.12 116 LYS A O 1
ATOM 917 N N . ALA A 1 117 ? 15.573 0.267 -18.636 1.00 83.75 117 ALA A N 1
ATOM 918 C CA . ALA A 1 117 ? 14.425 -0.528 -18.257 1.00 83.75 117 ALA A CA 1
ATOM 919 C C . ALA A 1 117 ? 13.786 -1.063 -19.540 1.00 83.75 117 ALA A C 1
ATOM 921 O O . ALA A 1 117 ? 13.239 -0.316 -20.347 1.00 83.75 117 ALA A O 1
ATOM 922 N N . VAL A 1 118 ? 13.929 -2.366 -19.760 1.00 70.94 118 VAL A N 1
ATOM 923 C CA . VAL A 1 118 ? 13.365 -3.055 -20.919 1.00 70.94 118 VAL A CA 1
ATOM 924 C C . VAL A 1 118 ? 12.109 -3.766 -20.431 1.00 70.94 118 VAL A C 1
ATOM 926 O O . VAL A 1 118 ? 12.205 -4.479 -19.429 1.00 70.94 118 VAL A O 1
ATOM 929 N N . PRO A 1 119 ? 10.962 -3.643 -21.124 1.00 67.50 119 PRO A N 1
ATOM 930 C CA . PRO A 1 119 ? 9.800 -4.465 -20.826 1.00 67.50 119 PRO A CA 1
ATOM 931 C C . PRO A 1 119 ? 10.214 -5.936 -20.872 1.00 67.50 119 PRO A C 1
ATOM 933 O O . PRO A 1 119 ? 10.664 -6.431 -21.911 1.00 67.50 119 PRO A O 1
ATOM 936 N N . HIS A 1 120 ? 10.119 -6.638 -19.745 1.00 63.25 120 HIS A N 1
ATOM 937 C CA . HIS A 1 120 ? 10.454 -8.053 -19.719 1.00 63.25 120 HIS A CA 1
ATOM 938 C C . HIS A 1 120 ? 9.522 -8.828 -20.663 1.00 63.25 120 HIS A C 1
ATOM 940 O O . HIS A 1 120 ? 8.304 -8.640 -20.656 1.00 63.25 120 HIS A O 1
ATOM 946 N N . ILE A 1 121 ? 10.098 -9.711 -21.487 1.00 62.22 121 ILE A N 1
ATOM 947 C CA . ILE A 1 121 ? 9.316 -10.648 -22.299 1.00 62.22 121 ILE A CA 1
ATOM 948 C C . ILE A 1 121 ? 8.572 -11.571 -21.327 1.00 62.22 121 ILE A C 1
ATOM 950 O O . ILE A 1 121 ? 9.160 -12.042 -20.356 1.00 62.22 121 ILE A O 1
ATOM 954 N N . GLU A 1 122 ? 7.294 -11.850 -21.589 1.00 65.69 122 GLU A N 1
ATOM 955 C CA . GLU A 1 122 ? 6.417 -12.649 -20.714 1.00 65.69 122 GLU A CA 1
ATOM 956 C C . GLU A 1 122 ? 7.074 -13.966 -20.253 1.00 65.69 122 GLU A C 1
ATOM 958 O O . GLU A 1 122 ? 6.998 -14.329 -19.081 1.00 65.69 122 GLU A O 1
ATOM 963 N N . ALA A 1 123 ? 7.815 -14.623 -21.152 1.00 62.66 123 ALA A N 1
ATOM 964 C CA . ALA A 1 123 ? 8.554 -15.855 -20.879 1.00 62.66 123 ALA A CA 1
ATOM 965 C C . ALA A 1 123 ? 9.638 -15.709 -19.789 1.00 62.66 123 ALA A C 1
ATOM 967 O O . ALA A 1 123 ? 9.837 -16.632 -18.997 1.00 62.66 123 ALA A O 1
ATOM 968 N N . ASP A 1 124 ? 10.318 -14.560 -19.712 1.00 73.06 124 ASP A N 1
ATOM 969 C CA . ASP A 1 124 ? 11.343 -14.301 -18.693 1.00 73.06 124 ASP A CA 1
ATOM 970 C C . ASP A 1 124 ? 10.704 -14.074 -17.317 1.00 73.06 124 ASP A C 1
ATOM 972 O O . ASP A 1 124 ? 11.242 -14.513 -16.299 1.00 73.06 124 ASP A O 1
ATOM 976 N N . ILE A 1 125 ? 9.533 -13.425 -17.277 1.00 70.44 125 ILE A N 1
ATOM 977 C CA . ILE A 1 125 ? 8.761 -13.226 -16.042 1.00 70.44 125 ILE A CA 1
ATOM 978 C C . ILE A 1 125 ? 8.246 -14.570 -15.524 1.00 70.44 125 ILE A C 1
ATOM 980 O O . ILE A 1 125 ? 8.354 -14.853 -14.333 1.00 70.44 125 ILE A O 1
ATOM 984 N N . GLU A 1 126 ? 7.708 -15.423 -16.398 1.00 74.25 126 GLU A N 1
ATOM 985 C CA . GLU A 1 126 ? 7.225 -16.750 -16.005 1.00 74.25 126 GLU A CA 1
ATOM 986 C C . GLU A 1 126 ? 8.340 -17.634 -15.446 1.00 74.25 126 GLU A C 1
ATOM 988 O O . GLU A 1 126 ? 8.147 -18.277 -14.413 1.00 74.25 126 GLU A O 1
ATOM 993 N N . ALA A 1 127 ? 9.523 -17.609 -16.065 1.00 80.12 127 ALA A N 1
ATOM 994 C CA . ALA A 1 127 ? 10.673 -18.381 -15.613 1.00 80.12 127 ALA A CA 1
ATOM 995 C C . ALA A 1 127 ? 11.120 -18.021 -14.181 1.00 80.12 127 ALA A C 1
ATOM 997 O O . ALA A 1 127 ? 11.513 -18.917 -13.431 1.00 80.12 127 ALA A O 1
ATOM 998 N N . LYS A 1 128 ? 11.029 -16.740 -13.778 1.00 77.69 128 LYS A N 1
ATOM 999 C CA . LYS A 1 128 ? 11.431 -16.267 -12.434 1.00 77.69 128 LYS A CA 1
ATOM 1000 C C . LYS A 1 128 ? 10.620 -16.902 -11.299 1.00 77.69 128 LYS A C 1
ATOM 1002 O O . LYS A 1 128 ? 11.132 -17.021 -10.190 1.00 77.69 128 LYS A O 1
ATOM 1007 N N . PHE A 1 129 ? 9.383 -17.316 -11.569 1.00 83.00 129 PHE A N 1
ATOM 1008 C CA . PHE A 1 129 ? 8.456 -17.824 -10.550 1.00 83.00 129 PHE A CA 1
ATOM 1009 C C . PHE A 1 129 ? 8.082 -19.297 -10.758 1.00 83.00 129 PHE A C 1
ATOM 1011 O O . PHE A 1 129 ? 7.119 -19.789 -10.167 1.00 83.00 129 PHE A O 1
ATOM 1018 N N . VAL A 1 130 ? 8.854 -20.028 -11.572 1.00 82.69 130 VAL A N 1
ATOM 1019 C CA . VAL A 1 130 ? 8.731 -21.486 -11.676 1.0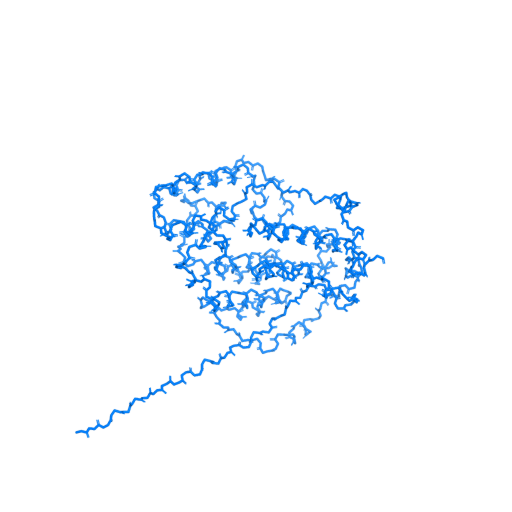0 82.69 130 VAL A CA 1
ATOM 1020 C C . VAL A 1 130 ? 8.978 -22.100 -10.299 1.00 82.69 130 VAL A C 1
ATOM 1022 O O . VAL A 1 130 ? 10.040 -21.923 -9.709 1.00 82.69 130 VAL A O 1
ATOM 1025 N N . GLY A 1 131 ? 7.990 -22.842 -9.797 1.00 82.12 131 GLY A N 1
ATOM 1026 C CA . GLY A 1 131 ? 8.045 -23.445 -8.465 1.00 82.12 131 GLY A CA 1
ATOM 1027 C C . GLY A 1 131 ? 7.513 -22.553 -7.343 1.00 82.12 131 GLY A C 1
ATOM 1028 O O . GLY A 1 131 ? 7.725 -22.885 -6.182 1.00 82.12 131 GLY A O 1
ATOM 1029 N N . PHE A 1 132 ? 6.817 -21.452 -7.658 1.00 88.19 132 PHE A N 1
ATOM 1030 C CA . PHE A 1 132 ? 5.998 -20.759 -6.665 1.00 88.19 132 PHE A CA 1
ATOM 1031 C C . PHE A 1 132 ? 5.000 -21.741 -6.031 1.00 88.19 132 PHE A C 1
ATOM 1033 O O . PHE A 1 132 ? 4.220 -22.395 -6.724 1.00 88.19 132 PHE A O 1
ATOM 1040 N N . GLU A 1 133 ? 5.049 -21.842 -4.705 1.00 90.50 133 GLU A N 1
ATOM 1041 C CA . GLU A 1 133 ? 4.128 -22.638 -3.904 1.00 90.50 133 GLU A CA 1
ATOM 1042 C C . GLU A 1 133 ? 3.196 -21.698 -3.138 1.00 90.50 133 GLU A C 1
ATOM 1044 O O . GLU A 1 133 ? 3.623 -20.972 -2.237 1.00 90.50 133 GLU A O 1
ATOM 1049 N N . ASP A 1 134 ? 1.908 -21.727 -3.483 1.00 91.69 134 ASP A N 1
ATOM 1050 C CA . ASP A 1 134 ? 0.895 -20.950 -2.776 1.00 91.69 134 ASP A CA 1
ATOM 1051 C C . ASP A 1 134 ? 0.619 -21.552 -1.389 1.00 91.69 134 ASP A C 1
ATOM 1053 O O . ASP A 1 134 ? -0.060 -22.573 -1.234 1.00 91.69 134 ASP A O 1
ATOM 1057 N N . ALA A 1 135 ? 1.136 -20.886 -0.359 1.00 90.81 135 ALA A N 1
ATOM 1058 C CA . ALA A 1 135 ? 0.932 -21.213 1.044 1.00 90.81 135 ALA A CA 1
ATOM 1059 C C . ALA A 1 135 ? -0.467 -20.834 1.557 1.00 90.81 135 ALA A C 1
ATOM 1061 O O . ALA A 1 135 ? -0.788 -21.119 2.715 1.00 90.81 135 ALA A O 1
ATOM 1062 N N . ARG A 1 136 ? -1.284 -20.178 0.724 1.00 93.25 136 ARG A N 1
ATOM 1063 C CA . ARG A 1 136 ? -2.647 -19.726 1.014 1.00 93.25 136 ARG A CA 1
ATOM 1064 C C . ARG A 1 136 ? -2.751 -18.913 2.307 1.00 93.25 136 ARG A C 1
ATOM 1066 O O . ARG A 1 136 ? -3.468 -19.321 3.230 1.00 93.25 136 ARG A O 1
ATOM 1073 N N . PRO A 1 137 ? -2.044 -17.771 2.432 1.00 90.38 137 PRO A N 1
ATOM 1074 C CA . PRO A 1 137 ? -2.200 -16.889 3.584 1.00 90.38 137 PRO A CA 1
ATOM 1075 C C . PRO A 1 137 ? -3.679 -16.513 3.752 1.00 90.38 137 PRO A C 1
ATOM 1077 O O . PRO A 1 137 ? -4.352 -16.170 2.786 1.00 90.38 137 PRO A O 1
ATOM 1080 N N . PHE A 1 138 ? -4.207 -16.641 4.973 1.00 90.19 138 PHE A N 1
ATOM 1081 C CA . PHE A 1 138 ? -5.642 -16.498 5.283 1.00 90.19 138 PHE A CA 1
ATOM 1082 C C . PHE A 1 138 ? -6.598 -17.452 4.539 1.00 90.19 138 PHE A C 1
ATOM 1084 O O . PHE A 1 138 ? -7.808 -17.247 4.567 1.00 90.19 138 PHE A O 1
ATOM 1091 N N . GLY A 1 139 ? -6.089 -18.506 3.899 1.00 91.88 139 GLY A N 1
ATOM 1092 C CA . GLY A 1 139 ? -6.881 -19.374 3.026 1.00 91.88 139 GLY A CA 1
ATOM 1093 C C . GLY A 1 139 ? -7.181 -18.769 1.650 1.00 91.88 139 GLY A C 1
ATOM 1094 O O . GLY A 1 139 ? -8.020 -19.317 0.938 1.00 91.88 139 GLY A O 1
ATOM 1095 N N . LEU A 1 140 ? -6.518 -17.668 1.280 1.00 94.00 140 LEU A N 1
ATOM 1096 C CA . LEU A 1 140 ? -6.681 -16.991 -0.008 1.00 94.00 140 LEU A CA 1
ATOM 1097 C C . LEU A 1 140 ? -5.955 -17.757 -1.119 1.00 94.00 140 LEU A C 1
ATOM 1099 O O . LEU A 1 140 ? -4.870 -18.286 -0.899 1.00 94.00 140 LEU A O 1
ATOM 1103 N N . ASP A 1 141 ? -6.550 -17.798 -2.310 1.00 94.69 141 ASP A N 1
ATOM 1104 C CA . ASP A 1 141 ? -5.945 -18.379 -3.514 1.00 94.69 141 ASP A CA 1
ATOM 1105 C C . ASP A 1 141 ? -5.048 -17.332 -4.188 1.00 94.69 141 ASP A C 1
ATOM 1107 O O . ASP A 1 141 ? -5.491 -16.559 -5.044 1.00 94.69 141 ASP A O 1
ATOM 1111 N N . MET A 1 142 ? -3.792 -17.260 -3.744 1.00 94.44 142 MET A N 1
ATOM 1112 C CA . MET A 1 142 ? -2.818 -16.314 -4.286 1.00 94.44 142 MET A CA 1
ATOM 1113 C C . MET A 1 142 ? -2.258 -16.796 -5.624 1.00 94.44 142 MET A C 1
ATOM 1115 O O . MET A 1 142 ? -1.836 -15.965 -6.427 1.00 94.44 142 MET A O 1
ATOM 1119 N N . GLN A 1 143 ? -2.318 -18.101 -5.917 1.00 94.31 143 GLN A N 1
ATOM 1120 C CA . GLN A 1 143 ? -1.990 -18.622 -7.245 1.00 94.31 143 GLN A CA 1
ATOM 1121 C C . GLN A 1 143 ? -2.882 -17.990 -8.317 1.00 94.31 143 GLN A C 1
ATOM 1123 O O . GLN A 1 143 ? -2.377 -17.503 -9.325 1.00 94.31 143 GLN A O 1
ATOM 1128 N N . ARG A 1 144 ? -4.195 -17.903 -8.070 1.00 95.94 144 ARG A N 1
ATOM 1129 C CA . ARG A 1 144 ? -5.132 -17.236 -8.987 1.00 95.94 144 ARG A CA 1
ATOM 1130 C C . ARG A 1 144 ? -4.728 -15.790 -9.292 1.00 95.94 144 ARG A C 1
ATOM 1132 O O . ARG A 1 144 ? -4.928 -15.329 -10.415 1.00 95.94 144 ARG A O 1
ATOM 1139 N N . LEU A 1 145 ? -4.181 -15.069 -8.312 1.00 95.31 145 LEU A N 1
ATOM 1140 C CA . LEU A 1 145 ? -3.673 -13.712 -8.519 1.00 95.31 145 LEU A CA 1
ATOM 1141 C C . LEU A 1 145 ? -2.414 -13.711 -9.380 1.00 95.31 145 LEU A C 1
ATOM 1143 O O . LEU A 1 145 ? -2.357 -12.986 -10.367 1.00 95.31 145 LEU A O 1
ATOM 1147 N N . VAL A 1 146 ? -1.433 -14.542 -9.022 1.00 93.06 146 VAL A N 1
ATOM 1148 C CA . VAL A 1 146 ? -0.168 -14.701 -9.753 1.00 93.06 146 VAL A CA 1
ATOM 1149 C C . VAL A 1 146 ? -0.428 -15.049 -11.222 1.00 93.06 146 VAL A C 1
ATOM 1151 O O . VAL A 1 146 ? 0.203 -14.470 -12.105 1.00 93.06 146 VAL A O 1
ATOM 1154 N N . ASP A 1 147 ? -1.395 -15.922 -11.496 1.00 92.19 147 ASP A N 1
ATOM 1155 C CA . ASP A 1 147 ? -1.774 -16.328 -12.852 1.00 92.19 147 ASP A CA 1
ATOM 1156 C C . ASP A 1 147 ? -2.478 -15.204 -13.629 1.00 92.19 147 ASP A C 1
ATOM 1158 O O . ASP A 1 147 ? -2.277 -15.057 -14.833 1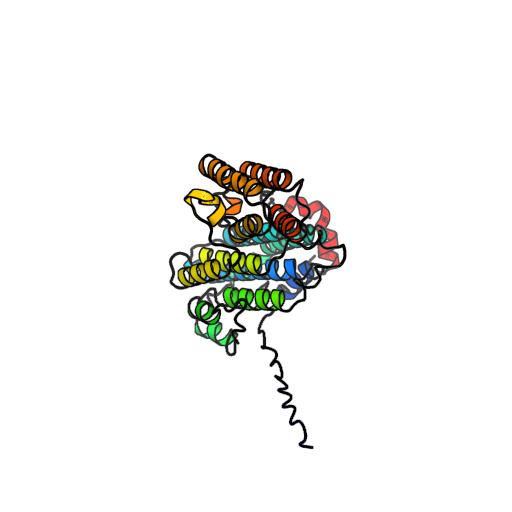.00 92.19 147 ASP A O 1
ATOM 1162 N N . ALA A 1 148 ? -3.302 -14.394 -12.957 1.00 93.94 148 ALA A N 1
ATOM 1163 C CA . ALA A 1 148 ? -4.048 -13.307 -13.592 1.00 93.94 148 ALA A CA 1
ATOM 1164 C C . ALA A 1 148 ? -3.200 -12.050 -13.855 1.00 93.94 148 ALA A C 1
ATOM 1166 O O . ALA A 1 148 ? -3.545 -11.258 -14.735 1.00 93.94 148 ALA A O 1
ATOM 1167 N N . CYS A 1 149 ? -2.131 -11.850 -13.085 1.00 92.31 149 CYS A N 1
ATOM 1168 C CA . CYS A 1 149 ? -1.368 -10.608 -12.993 1.00 92.31 149 CYS A CA 1
ATOM 1169 C C . CYS A 1 149 ? 0.010 -10.728 -13.642 1.00 92.31 149 CYS A C 1
ATOM 1171 O O . CYS A 1 149 ? 1.022 -10.812 -12.957 1.00 92.31 149 CYS A O 1
ATOM 1173 N N . LEU A 1 150 ? 0.060 -10.731 -14.975 1.00 88.12 150 LEU A N 1
ATOM 1174 C CA . LEU A 1 150 ? 1.301 -10.956 -15.716 1.00 88.12 150 LEU A CA 1
ATOM 1175 C C . LEU A 1 150 ? 2.400 -9.920 -15.411 1.00 88.12 150 LEU A C 1
ATOM 1177 O O . LEU A 1 150 ? 3.500 -10.322 -15.037 1.00 88.12 150 LEU A O 1
ATOM 1181 N N . TYR A 1 151 ? 2.120 -8.615 -15.526 1.00 87.19 151 TYR A N 1
ATOM 1182 C CA . TYR A 1 151 ? 3.142 -7.582 -15.294 1.00 87.19 151 TYR A CA 1
ATOM 1183 C C . TYR A 1 151 ? 3.377 -7.319 -13.802 1.00 87.19 151 TYR A C 1
ATOM 1185 O O . TYR A 1 151 ? 4.498 -7.071 -13.378 1.00 87.19 151 TYR A O 1
ATOM 1193 N N . THR A 1 152 ? 2.343 -7.454 -12.971 1.00 90.50 152 THR A N 1
ATOM 1194 C CA . THR A 1 152 ? 2.440 -7.304 -11.506 1.00 90.50 152 THR A CA 1
ATOM 1195 C C . THR A 1 152 ? 2.745 -8.616 -10.772 1.00 90.50 152 THR A C 1
ATOM 1197 O O . THR A 1 152 ? 2.609 -8.687 -9.550 1.00 90.50 152 THR A O 1
ATOM 1200 N N . LYS A 1 153 ? 3.208 -9.663 -11.473 1.00 90.88 153 LYS A N 1
ATOM 1201 C CA . LYS A 1 153 ? 3.456 -10.995 -10.890 1.00 90.88 153 LYS A CA 1
ATOM 1202 C C . LYS A 1 153 ? 4.437 -10.945 -9.718 1.00 90.88 153 LYS A C 1
ATOM 1204 O O . LYS A 1 153 ? 4.189 -11.547 -8.676 1.00 90.88 153 LYS A O 1
ATOM 1209 N N . GLY A 1 154 ? 5.515 -10.171 -9.861 1.00 89.00 154 GLY A N 1
ATOM 1210 C CA . GLY A 1 154 ? 6.502 -9.972 -8.796 1.00 89.00 154 GLY A CA 1
ATOM 1211 C C . GLY A 1 154 ? 5.934 -9.274 -7.557 1.00 89.00 154 GLY A C 1
ATOM 1212 O O . GLY A 1 154 ? 6.333 -9.608 -6.442 1.00 89.00 154 GLY A O 1
ATOM 1213 N N . ILE A 1 155 ? 4.964 -8.370 -7.738 1.00 92.38 155 ILE A N 1
ATOM 1214 C CA . ILE A 1 155 ? 4.224 -7.734 -6.640 1.00 92.38 155 ILE A CA 1
ATOM 1215 C C . ILE A 1 155 ? 3.294 -8.762 -5.982 1.00 92.38 155 ILE A C 1
ATOM 1217 O O . ILE A 1 155 ? 3.314 -8.907 -4.766 1.00 92.38 155 ILE A O 1
ATOM 1221 N N . ALA A 1 156 ? 2.539 -9.547 -6.757 1.00 93.50 156 ALA A N 1
ATOM 1222 C CA . ALA A 1 156 ? 1.651 -10.581 -6.217 1.00 93.50 156 ALA A CA 1
ATOM 1223 C C . ALA A 1 156 ? 2.399 -11.618 -5.355 1.00 93.50 156 ALA A C 1
ATOM 1225 O O . ALA A 1 156 ? 1.953 -11.947 -4.252 1.00 93.50 156 ALA A O 1
ATOM 1226 N N . VAL A 1 157 ? 3.563 -12.086 -5.821 1.00 92.00 157 VAL A N 1
ATOM 1227 C CA . VAL A 1 157 ? 4.424 -13.015 -5.071 1.00 92.00 157 VAL A CA 1
ATOM 1228 C C . VAL A 1 157 ? 5.002 -12.356 -3.812 1.00 92.00 157 VAL A C 1
ATOM 1230 O O . VAL A 1 157 ? 4.973 -12.982 -2.750 1.00 92.00 157 VAL A O 1
ATOM 1233 N N . HIS A 1 158 ? 5.453 -11.094 -3.892 1.00 92.31 158 HIS A N 1
ATOM 1234 C CA . HIS A 1 158 ? 5.880 -10.302 -2.721 1.00 92.31 158 HIS A CA 1
ATOM 1235 C C . HIS A 1 158 ? 4.786 -10.259 -1.657 1.00 92.31 158 HIS A C 1
ATOM 1237 O O . HIS A 1 158 ? 5.012 -10.567 -0.489 1.00 92.31 158 HIS A O 1
ATOM 1243 N N . CYS A 1 159 ? 3.563 -9.943 -2.072 1.00 92.88 159 CYS A N 1
ATOM 1244 C CA . CYS A 1 159 ? 2.417 -9.839 -1.181 1.00 92.88 159 CYS A CA 1
ATOM 1245 C C . CYS A 1 159 ? 2.082 -11.165 -0.497 1.00 92.88 159 CYS A C 1
ATOM 1247 O O . CYS A 1 159 ? 1.869 -11.199 0.716 1.00 92.88 159 CYS A O 1
ATOM 1249 N N . HIS A 1 160 ? 2.092 -12.269 -1.247 1.00 93.81 160 HIS A N 1
ATOM 1250 C CA . HIS A 1 160 ? 1.920 -13.606 -0.686 1.00 93.81 160 HIS A CA 1
ATOM 1251 C C . HIS A 1 160 ? 2.973 -13.904 0.394 1.00 93.81 160 HIS A C 1
ATOM 1253 O O . HIS A 1 160 ? 2.628 -14.264 1.521 1.00 93.81 160 HIS A O 1
ATOM 1259 N N . ASN A 1 161 ? 4.250 -13.733 0.060 1.00 90.38 161 ASN A N 1
ATOM 1260 C CA . ASN A 1 161 ? 5.369 -14.117 0.916 1.00 90.38 161 ASN A CA 1
ATOM 1261 C C . ASN A 1 161 ? 5.485 -13.218 2.153 1.00 90.38 161 ASN A C 1
ATOM 1263 O O . ASN A 1 161 ? 5.690 -13.727 3.258 1.00 90.38 161 ASN A O 1
ATOM 1267 N N . THR A 1 162 ? 5.279 -11.909 1.995 1.00 89.00 162 THR A N 1
ATOM 1268 C CA . THR A 1 162 ? 5.253 -10.942 3.099 1.00 89.00 162 THR A CA 1
ATOM 1269 C C . THR A 1 162 ? 4.136 -11.279 4.081 1.00 89.00 162 THR A C 1
ATOM 1271 O O . THR A 1 162 ? 4.372 -11.390 5.283 1.00 89.00 162 THR A O 1
ATOM 1274 N N . VAL A 1 163 ? 2.913 -11.522 3.597 1.00 90.44 163 VAL A N 1
ATOM 1275 C CA . VAL A 1 163 ? 1.777 -11.844 4.475 1.00 90.44 163 VAL A CA 1
ATOM 1276 C C . VAL A 1 163 ? 1.954 -13.214 5.122 1.00 90.44 163 VAL A C 1
ATOM 1278 O O . VAL A 1 163 ? 1.693 -13.371 6.313 1.00 90.44 163 VAL A O 1
ATOM 1281 N N . HIS A 1 164 ? 2.443 -14.205 4.379 1.00 89.12 164 HIS A N 1
ATOM 1282 C CA . HIS A 1 164 ? 2.759 -15.512 4.943 1.00 89.12 164 HIS A CA 1
ATOM 1283 C C . HIS A 1 164 ? 3.809 -15.404 6.056 1.00 89.12 164 HIS A C 1
ATOM 1285 O O . HIS A 1 164 ? 3.623 -15.958 7.141 1.00 89.12 164 HIS A O 1
ATOM 1291 N N . THR A 1 165 ? 4.871 -14.629 5.826 1.00 84.69 165 THR A N 1
ATOM 1292 C CA . THR A 1 165 ? 5.902 -14.349 6.830 1.00 84.69 165 THR A CA 1
ATOM 1293 C C . THR A 1 165 ? 5.309 -13.621 8.026 1.00 84.69 165 THR A C 1
ATOM 1295 O O . THR A 1 165 ? 5.576 -14.017 9.156 1.00 84.69 165 THR A O 1
ATOM 1298 N N . CYS A 1 166 ? 4.450 -12.625 7.812 1.00 84.31 166 CYS A N 1
ATOM 1299 C CA . CYS A 1 166 ? 3.738 -11.911 8.871 1.00 84.31 166 CYS A CA 1
ATOM 1300 C C . CYS A 1 166 ? 2.897 -12.862 9.746 1.00 84.31 166 CYS A C 1
ATOM 1302 O O . CYS A 1 166 ? 2.896 -12.738 10.968 1.00 84.31 166 CYS A O 1
ATOM 1304 N N . LEU A 1 167 ? 2.248 -13.868 9.145 1.00 84.19 167 LEU A N 1
ATOM 1305 C CA . LEU A 1 167 ? 1.453 -14.875 9.861 1.00 84.19 167 LEU A CA 1
ATOM 1306 C C . LEU A 1 167 ? 2.301 -15.917 10.602 1.00 84.19 167 LEU A C 1
ATOM 1308 O O . LEU A 1 167 ? 1.905 -16.404 11.662 1.00 84.19 167 LEU A O 1
ATOM 1312 N N . GLN A 1 168 ? 3.451 -16.299 10.044 1.00 80.75 168 GLN A N 1
ATOM 1313 C CA . GLN A 1 168 ? 4.364 -17.255 10.674 1.00 80.75 168 GLN A CA 1
ATOM 1314 C C . GLN A 1 168 ? 5.190 -16.627 11.795 1.00 80.75 168 GLN A C 1
ATOM 1316 O O . GLN A 1 168 ? 5.441 -17.243 12.840 1.00 80.75 168 GLN A O 1
ATOM 1321 N N . SER A 1 169 ? 5.668 -15.41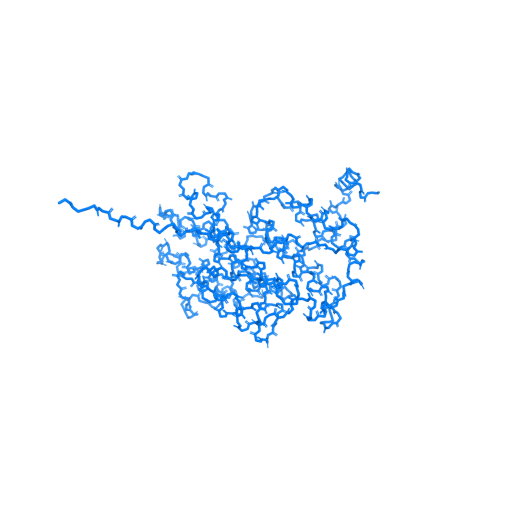0 11.551 1.00 68.25 169 SER A N 1
ATOM 1322 C CA . SER A 1 169 ? 6.372 -14.620 12.539 1.00 68.25 169 SER A CA 1
ATOM 1323 C C . SER A 1 169 ? 5.390 -14.338 13.671 1.00 68.25 169 SER A C 1
ATOM 1325 O O . SER A 1 169 ? 4.203 -14.101 13.478 1.00 68.25 169 SER A O 1
ATOM 1327 N N . LYS A 1 170 ? 5.855 -14.463 14.911 1.00 52.00 170 LYS A N 1
ATOM 1328 C CA . LYS A 1 170 ? 5.008 -14.401 16.110 1.00 52.00 170 LYS A CA 1
ATOM 1329 C C . LYS A 1 170 ? 4.464 -12.984 16.384 1.00 52.00 170 LYS A C 1
ATOM 1331 O O . LYS A 1 170 ? 4.290 -12.648 17.553 1.00 52.00 170 LYS A O 1
ATOM 1336 N N . HIS A 1 171 ? 4.195 -12.164 15.368 1.00 52.56 171 HIS A N 1
ATOM 1337 C CA . HIS A 1 171 ? 3.629 -10.823 15.509 1.00 52.56 171 HIS A CA 1
ATOM 1338 C C . HIS A 1 171 ? 2.279 -10.868 16.222 1.00 52.56 171 HIS A C 1
ATOM 1340 O O . HIS A 1 171 ? 2.092 -10.156 17.203 1.00 52.56 171 HIS A O 1
ATOM 1346 N N . GLU A 1 172 ? 1.416 -11.831 15.887 1.00 43.88 172 GLU A N 1
ATOM 1347 C CA . GLU A 1 172 ? 0.166 -12.055 16.631 1.00 43.88 172 GLU A CA 1
ATOM 1348 C C . GLU A 1 172 ? 0.383 -12.634 18.052 1.00 43.88 172 GLU A C 1
ATOM 1350 O O . GLU A 1 172 ? -0.535 -12.627 18.870 1.00 43.88 172 GLU A O 1
ATOM 1355 N N . ARG A 1 173 ? 1.582 -13.143 18.394 1.00 37.59 173 ARG A N 1
ATOM 1356 C CA . ARG A 1 173 ? 1.853 -13.890 19.645 1.00 37.59 173 ARG A CA 1
ATOM 1357 C C . ARG A 1 173 ? 2.755 -13.174 20.657 1.00 37.59 173 ARG A C 1
ATOM 1359 O O . ARG A 1 173 ? 2.726 -13.555 21.825 1.00 37.59 173 ARG A O 1
ATOM 1366 N N . PHE A 1 174 ? 3.509 -12.140 20.270 1.00 43.53 174 PHE A N 1
ATOM 1367 C CA . PHE A 1 174 ? 4.219 -11.251 21.214 1.00 43.53 174 PHE A CA 1
ATOM 1368 C C . PHE A 1 174 ? 3.276 -10.312 21.995 1.00 43.53 174 PHE A C 1
ATOM 1370 O O . PHE A 1 174 ? 3.715 -9.596 22.892 1.00 43.53 174 PHE A O 1
ATOM 1377 N N . LYS A 1 175 ? 1.969 -10.442 21.732 1.00 44.47 175 LYS A N 1
ATOM 1378 C CA . LYS A 1 175 ? 0.765 -9.904 22.388 1.00 44.47 175 LYS A CA 1
ATOM 1379 C C . LYS A 1 175 ? 0.669 -9.938 23.932 1.00 44.47 175 LYS A C 1
ATOM 1381 O O . LYS A 1 175 ? -0.436 -9.835 24.442 1.00 44.47 175 LYS A O 1
ATOM 1386 N N . ARG A 1 176 ? 1.736 -10.136 24.720 1.00 43.06 176 ARG A N 1
ATOM 1387 C CA . ARG A 1 176 ? 1.613 -10.251 26.198 1.00 43.06 176 ARG A CA 1
ATOM 1388 C C . ARG A 1 176 ? 2.673 -9.559 27.053 1.00 43.06 176 ARG A C 1
ATOM 1390 O O . ARG A 1 176 ? 2.612 -9.687 28.272 1.00 43.06 176 ARG A O 1
ATOM 1397 N N . LEU A 1 177 ? 3.644 -8.851 26.481 1.00 40.25 177 LEU A N 1
ATOM 1398 C CA . LEU A 1 177 ? 4.702 -8.214 27.274 1.00 40.25 177 LEU A CA 1
ATOM 1399 C C . LEU A 1 177 ? 4.921 -6.771 26.817 1.00 40.25 177 LEU A C 1
ATOM 1401 O O . LEU A 1 177 ? 5.736 -6.549 25.941 1.00 40.25 177 LEU A O 1
ATOM 1405 N N . ILE A 1 178 ? 4.154 -5.849 27.415 1.00 43.72 178 ILE A N 1
ATOM 1406 C CA . ILE A 1 178 ? 4.414 -4.426 27.757 1.00 43.72 178 ILE A CA 1
ATOM 1407 C C . ILE A 1 178 ? 4.950 -3.449 26.668 1.00 43.72 178 ILE A C 1
ATOM 1409 O O . ILE A 1 178 ? 4.659 -2.264 26.770 1.00 43.72 178 ILE A O 1
ATOM 1413 N N . ASP A 1 179 ? 5.553 -3.896 25.565 1.00 43.75 179 ASP A N 1
ATOM 1414 C CA . ASP A 1 179 ? 6.016 -3.074 24.425 1.00 43.75 179 ASP A CA 1
ATOM 1415 C C . ASP A 1 179 ? 4.989 -2.999 23.268 1.00 43.75 179 ASP A C 1
ATOM 1417 O O . ASP A 1 179 ? 5.295 -2.602 22.144 1.00 43.75 179 ASP A O 1
ATOM 1421 N N . VAL A 1 180 ? 3.735 -3.389 23.531 1.00 44.56 180 VAL A N 1
ATOM 1422 C CA . VAL A 1 180 ? 2.653 -3.581 22.535 1.00 44.56 180 VAL A CA 1
ATOM 1423 C C . VAL A 1 180 ? 2.249 -2.283 21.811 1.00 44.56 180 VAL A C 1
ATOM 1425 O O . VAL A 1 180 ? 1.632 -2.327 20.750 1.00 44.56 180 VAL A O 1
ATOM 1428 N N . VAL A 1 181 ? 2.630 -1.115 22.328 1.00 47.44 181 VAL A N 1
ATOM 1429 C CA . VAL A 1 181 ? 2.231 0.181 21.757 1.00 47.44 181 VAL A CA 1
ATOM 1430 C C . VAL A 1 181 ? 3.150 0.623 20.611 1.00 47.44 181 VAL A C 1
ATOM 1432 O O . VAL A 1 181 ? 2.673 1.251 19.669 1.00 47.44 181 VAL A O 1
ATOM 1435 N N . GLU A 1 182 ? 4.432 0.245 20.613 1.00 45.69 182 GLU A N 1
ATOM 1436 C CA . GLU A 1 182 ? 5.417 0.809 19.671 1.00 45.69 182 GLU A CA 1
ATOM 1437 C C . GLU A 1 182 ? 5.433 0.111 18.292 1.00 45.69 182 GLU A C 1
ATOM 1439 O O . GLU A 1 182 ? 5.883 0.691 17.308 1.00 45.69 182 GLU A O 1
ATOM 1444 N N . TYR A 1 183 ? 4.862 -1.099 18.181 1.00 48.62 183 TYR A N 1
ATOM 1445 C CA . TYR A 1 183 ? 4.896 -1.921 16.953 1.00 48.62 183 TYR A CA 1
ATOM 1446 C C . TYR A 1 183 ? 3.515 -2.343 16.414 1.00 48.62 183 TYR A C 1
ATOM 1448 O O . TYR A 1 183 ? 3.426 -3.171 15.510 1.00 48.62 183 TYR A O 1
ATOM 1456 N N . SER A 1 184 ? 2.429 -1.771 16.939 1.00 54.31 184 SER A N 1
ATOM 1457 C CA . SER A 1 184 ? 1.035 -2.110 16.580 1.00 54.31 184 SER A CA 1
ATOM 1458 C C . SER A 1 184 ? 0.576 -1.614 15.197 1.00 54.31 184 SER A C 1
ATOM 1460 O O . SER A 1 184 ? -0.585 -1.785 14.833 1.00 54.31 184 SER A O 1
ATOM 1462 N N . TYR A 1 185 ? 1.467 -1.016 14.399 1.00 59.81 185 TYR A N 1
ATOM 1463 C CA . TYR A 1 185 ? 1.130 -0.502 13.068 1.00 59.81 185 TYR A CA 1
ATOM 1464 C C . TYR A 1 185 ? 1.002 -1.596 11.996 1.00 59.81 185 TYR A C 1
ATOM 1466 O O . TYR A 1 185 ? 0.539 -1.308 10.891 1.00 59.81 185 TYR A O 1
ATOM 1474 N N . GLN A 1 186 ? 1.407 -2.836 12.295 1.00 68.06 186 GLN A N 1
ATOM 1475 C CA . GLN A 1 186 ? 1.291 -3.950 11.360 1.00 68.06 186 GLN A CA 1
ATOM 1476 C C . GLN A 1 186 ? 0.211 -4.941 11.762 1.00 68.06 186 GLN A C 1
ATOM 1478 O O . GLN A 1 186 ? 0.277 -5.608 12.791 1.00 68.06 186 GLN A O 1
ATOM 1483 N N . ASP A 1 187 ? -0.756 -5.073 10.867 1.00 83.19 187 ASP A N 1
ATOM 1484 C CA . ASP A 1 187 ? -1.727 -6.150 10.829 1.00 83.19 187 ASP A CA 1
ATOM 1485 C C . ASP A 1 187 ? -1.557 -6.860 9.483 1.00 83.19 187 ASP A C 1
ATOM 1487 O O . ASP A 1 187 ? -1.576 -6.220 8.433 1.00 83.19 187 ASP A O 1
ATOM 1491 N N . CYS A 1 188 ? -1.389 -8.182 9.491 1.00 87.38 188 CYS A N 1
ATOM 1492 C CA . CYS A 1 188 ? -1.103 -8.932 8.268 1.00 87.38 188 CYS A CA 1
ATOM 1493 C C . CYS A 1 188 ? -2.221 -8.778 7.213 1.00 87.38 188 CYS A C 1
ATOM 1495 O O . CYS A 1 188 ? -1.957 -8.864 6.014 1.00 87.38 188 CYS A O 1
ATOM 1497 N N . ARG A 1 189 ? -3.470 -8.509 7.635 1.00 90.38 189 ARG A N 1
ATOM 1498 C CA . ARG A 1 189 ? -4.594 -8.227 6.717 1.00 90.38 189 ARG A CA 1
ATOM 1499 C C . ARG A 1 189 ? -4.471 -6.847 6.092 1.00 90.38 189 ARG A C 1
ATOM 1501 O O . ARG A 1 189 ? -4.666 -6.695 4.893 1.00 90.38 189 ARG A O 1
ATOM 1508 N N . SER A 1 190 ? -4.107 -5.860 6.900 1.00 87.19 190 SER A N 1
ATOM 1509 C CA . SER A 1 190 ? -3.757 -4.515 6.460 1.00 87.19 190 SER A CA 1
ATOM 1510 C C . SER A 1 190 ? -2.617 -4.526 5.437 1.00 87.19 190 SER A C 1
ATOM 1512 O O . SER A 1 190 ? -2.738 -3.873 4.403 1.00 87.19 190 SER A O 1
ATOM 1514 N N . THR A 1 191 ? -1.572 -5.330 5.664 1.00 88.50 191 THR A N 1
ATOM 1515 C CA . THR A 1 191 ? -0.488 -5.546 4.694 1.00 88.50 191 THR A CA 1
ATOM 1516 C C . THR A 1 191 ? -1.010 -6.158 3.397 1.00 88.50 191 THR A C 1
ATOM 1518 O O . THR A 1 191 ? -0.721 -5.626 2.331 1.00 88.50 191 THR A O 1
ATOM 1521 N N . MET A 1 192 ? -1.822 -7.224 3.466 1.00 92.75 192 MET A N 1
ATOM 1522 C CA . MET A 1 192 ? -2.429 -7.828 2.271 1.00 92.75 192 MET A CA 1
ATOM 1523 C C . MET A 1 192 ? -3.259 -6.806 1.485 1.00 92.75 192 MET A C 1
ATOM 1525 O O . MET A 1 192 ? -3.145 -6.724 0.266 1.00 92.75 192 MET A O 1
ATOM 1529 N N . HIS A 1 193 ? -4.065 -6.001 2.180 1.00 91.12 193 HIS A N 1
ATOM 1530 C CA . HIS A 1 193 ? -4.900 -4.983 1.556 1.00 91.12 193 HIS A CA 1
ATOM 1531 C C . HIS A 1 193 ? -4.072 -3.929 0.808 1.00 91.12 193 HIS A C 1
ATOM 1533 O O . HIS A 1 193 ? -4.354 -3.675 -0.360 1.00 91.12 193 HIS A O 1
ATOM 1539 N N . ASP A 1 194 ? -3.041 -3.354 1.434 1.00 87.69 194 ASP A N 1
ATOM 1540 C CA . ASP A 1 194 ? -2.165 -2.356 0.790 1.00 87.69 194 ASP A CA 1
ATOM 1541 C C . ASP A 1 194 ? -1.503 -2.924 -0.466 1.00 87.69 194 ASP A C 1
ATOM 1543 O O . ASP A 1 194 ? -1.463 -2.288 -1.518 1.00 87.69 194 ASP A O 1
ATOM 1547 N N . CYS A 1 195 ? -1.057 -4.170 -0.361 1.00 92.19 195 CYS A N 1
ATOM 1548 C CA . CYS A 1 195 ? -0.503 -4.937 -1.459 1.00 92.19 195 CYS A CA 1
ATOM 1549 C C . CYS A 1 195 ? -1.478 -5.084 -2.636 1.00 92.19 195 CYS A C 1
ATOM 1551 O O . CYS A 1 195 ? -1.120 -4.849 -3.791 1.00 92.19 195 CYS A O 1
ATOM 1553 N N . MET A 1 196 ? -2.734 -5.445 -2.358 1.00 94.75 196 MET A N 1
ATOM 1554 C CA . MET A 1 196 ? -3.752 -5.559 -3.402 1.00 94.75 196 MET A CA 1
ATOM 1555 C C . MET A 1 196 ? -4.091 -4.200 -4.014 1.00 94.75 196 MET A C 1
ATOM 1557 O O . MET A 1 196 ? -4.274 -4.130 -5.227 1.00 94.75 196 MET A O 1
ATOM 1561 N N . GLN A 1 197 ? -4.133 -3.121 -3.222 1.00 90.94 197 GLN A N 1
ATOM 1562 C CA . GLN A 1 197 ? -4.351 -1.772 -3.755 1.00 90.94 197 GLN A CA 1
ATOM 1563 C C . GLN A 1 197 ? -3.255 -1.379 -4.745 1.00 90.94 197 GLN A C 1
ATOM 1565 O O . GLN A 1 197 ? -3.569 -0.914 -5.837 1.00 90.94 197 GLN A O 1
ATOM 1570 N N . MET A 1 198 ? -1.992 -1.679 -4.438 1.00 91.50 198 MET A N 1
ATOM 1571 C CA . MET A 1 198 ? -0.888 -1.424 -5.362 1.00 91.50 198 MET A CA 1
ATOM 1572 C C . MET A 1 198 ? -1.051 -2.162 -6.700 1.00 91.50 198 MET A C 1
ATOM 1574 O O . MET A 1 198 ? -0.814 -1.584 -7.763 1.00 91.50 198 MET A O 1
ATOM 1578 N N . ILE A 1 199 ? -1.514 -3.418 -6.679 1.00 94.19 199 ILE A N 1
ATOM 1579 C CA . ILE A 1 199 ? -1.817 -4.180 -7.902 1.00 94.19 199 ILE A CA 1
ATOM 1580 C C . ILE A 1 199 ? -3.001 -3.558 -8.657 1.00 94.19 199 ILE A C 1
ATOM 1582 O O . ILE A 1 199 ? -2.926 -3.370 -9.871 1.00 94.19 199 ILE A O 1
ATOM 1586 N N . ILE A 1 200 ? -4.084 -3.206 -7.958 1.00 93.19 200 ILE A N 1
ATOM 1587 C CA . ILE A 1 200 ? -5.286 -2.592 -8.550 1.00 93.19 200 ILE A CA 1
ATOM 1588 C C . ILE A 1 200 ? -4.939 -1.274 -9.251 1.00 93.19 200 ILE A C 1
ATOM 1590 O O . ILE A 1 200 ? -5.419 -1.017 -10.357 1.00 93.19 200 ILE A O 1
ATOM 1594 N N . GLU A 1 201 ? -4.107 -0.452 -8.618 1.00 88.19 201 GLU A N 1
ATOM 1595 C CA . GLU A 1 201 ? -3.643 0.830 -9.145 1.00 88.19 201 GLU A CA 1
ATOM 1596 C C . GLU A 1 201 ? -2.671 0.657 -10.317 1.00 88.19 201 GLU A C 1
ATOM 1598 O O . GLU A 1 201 ? -2.690 1.447 -11.265 1.00 88.19 201 GLU A O 1
ATOM 1603 N N . SER A 1 202 ? -1.850 -0.394 -10.282 1.00 87.88 202 SER A N 1
ATOM 1604 C CA . SER A 1 202 ? -0.888 -0.708 -11.337 1.00 87.88 202 SER A CA 1
ATOM 1605 C C . SER A 1 202 ? -1.525 -1.372 -12.558 1.00 87.88 202 SER A C 1
ATOM 1607 O O . SER A 1 202 ? -0.968 -1.261 -13.641 1.00 87.88 202 SER A O 1
ATOM 1609 N N . GLU A 1 203 ? -2.675 -2.037 -12.441 1.00 89.06 203 GLU A N 1
ATOM 1610 C CA . GLU A 1 203 ? -3.286 -2.835 -13.523 1.00 89.06 203 GLU A CA 1
ATOM 1611 C C . GLU A 1 203 ? -4.752 -2.466 -13.763 1.00 89.06 203 GLU A C 1
ATOM 1613 O O . GLU A 1 203 ? -5.631 -3.327 -13.869 1.00 89.06 203 GLU A O 1
ATOM 1618 N N . LYS A 1 204 ? -5.042 -1.166 -13.817 1.00 83.56 204 LYS A N 1
ATOM 1619 C CA . LYS A 1 204 ? -6.409 -0.644 -13.875 1.00 83.56 204 LYS A CA 1
ATOM 1620 C C . LYS A 1 204 ? -7.237 -1.263 -15.017 1.00 83.56 204 LYS A C 1
ATOM 1622 O O . LYS A 1 204 ? -6.785 -1.360 -16.151 1.00 83.56 204 LYS A O 1
ATOM 1627 N N . ASP A 1 205 ? -8.474 -1.642 -14.697 1.00 85.12 205 ASP A N 1
ATOM 1628 C CA . ASP A 1 205 ? -9.489 -2.159 -15.632 1.00 85.12 205 ASP A CA 1
ATOM 1629 C C . ASP A 1 205 ? -9.134 -3.498 -16.320 1.00 85.12 205 ASP A C 1
ATOM 1631 O O . ASP A 1 205 ? -9.689 -3.851 -17.359 1.00 85.12 205 ASP A O 1
ATOM 1635 N N . THR A 1 206 ? -8.250 -4.290 -15.705 1.00 90.56 206 THR A N 1
ATOM 1636 C CA . THR A 1 206 ? -7.860 -5.633 -16.173 1.00 90.56 206 THR A CA 1
ATOM 1637 C C . THR A 1 206 ? -8.500 -6.764 -15.356 1.00 90.56 206 THR A C 1
ATOM 1639 O O . THR A 1 206 ? -8.984 -6.550 -14.238 1.00 90.56 206 THR A O 1
ATOM 1642 N N . ASN A 1 207 ? -8.416 -8.002 -15.866 1.00 96.00 207 ASN A N 1
ATOM 1643 C CA . ASN A 1 207 ? -8.737 -9.211 -15.096 1.00 96.00 207 ASN A CA 1
ATOM 1644 C C . ASN A 1 207 ? -7.893 -9.316 -13.810 1.00 96.00 207 ASN A C 1
ATOM 1646 O O . ASN A 1 207 ? -8.433 -9.646 -12.757 1.00 96.00 207 ASN A O 1
ATOM 1650 N N . CYS A 1 208 ? -6.605 -8.954 -13.869 1.00 95.69 208 CYS A N 1
ATOM 1651 C CA . CYS A 1 208 ? -5.731 -8.876 -12.696 1.00 95.69 208 CYS A CA 1
ATOM 1652 C C . CYS A 1 208 ? -6.332 -7.980 -11.601 1.00 95.69 208 CYS A C 1
ATOM 1654 O O . CYS A 1 208 ? -6.522 -8.431 -10.473 1.00 95.69 208 CYS A O 1
ATOM 1656 N N . SER A 1 209 ? -6.740 -6.748 -11.936 1.00 95.00 209 SER A N 1
ATOM 1657 C CA . SER A 1 209 ? -7.348 -5.844 -10.947 1.00 95.00 209 SER A CA 1
ATOM 1658 C C . SER A 1 209 ? -8.669 -6.365 -10.378 1.00 95.00 209 SER A C 1
ATOM 1660 O O . SER A 1 209 ? -9.003 -6.076 -9.232 1.00 95.00 209 SER A O 1
ATOM 1662 N N . ALA A 1 210 ? -9.451 -7.122 -11.154 1.00 96.31 210 ALA A N 1
ATOM 1663 C CA . ALA A 1 210 ? -10.685 -7.730 -10.663 1.00 96.31 210 ALA A CA 1
ATOM 1664 C C . ALA A 1 210 ? -10.393 -8.834 -9.635 1.00 96.31 210 ALA A C 1
ATOM 1666 O O . ALA A 1 210 ? -11.024 -8.865 -8.580 1.00 96.31 210 ALA A O 1
ATOM 1667 N N . VAL A 1 211 ? -9.401 -9.690 -9.907 1.00 97.25 211 VAL A N 1
ATOM 1668 C CA . VAL A 1 211 ? -8.942 -10.721 -8.962 1.00 97.25 211 VAL A CA 1
ATOM 1669 C C . VAL A 1 211 ? -8.338 -10.086 -7.707 1.00 97.25 211 VAL A C 1
ATOM 1671 O O . VAL A 1 211 ? -8.667 -10.502 -6.600 1.00 97.25 211 VAL A O 1
ATOM 1674 N N . ALA A 1 212 ? -7.523 -9.039 -7.853 1.00 96.25 212 ALA A N 1
ATOM 1675 C CA . ALA A 1 212 ? -6.940 -8.321 -6.721 1.00 96.25 212 ALA A CA 1
ATOM 1676 C C . ALA A 1 212 ? -8.011 -7.685 -5.815 1.00 96.25 212 ALA A C 1
ATOM 1678 O O . ALA A 1 212 ? -7.907 -7.777 -4.594 1.00 96.25 212 ALA A O 1
ATOM 1679 N N . ARG A 1 213 ? -9.079 -7.102 -6.386 1.00 93.94 213 ARG A N 1
ATOM 1680 C CA . ARG A 1 213 ? -10.228 -6.587 -5.610 1.00 93.94 213 ARG A CA 1
ATOM 1681 C C . ARG A 1 213 ? -10.936 -7.692 -4.830 1.00 93.94 213 ARG A C 1
ATOM 1683 O O . ARG A 1 213 ? -11.230 -7.503 -3.655 1.00 93.94 213 ARG A O 1
ATOM 1690 N N . ASP A 1 214 ? -11.181 -8.836 -5.466 1.00 94.75 214 ASP A N 1
ATOM 1691 C CA . ASP A 1 214 ? -11.804 -10.001 -4.825 1.00 94.75 214 ASP A CA 1
ATOM 1692 C C . ASP A 1 214 ? -10.963 -10.508 -3.638 1.00 94.75 214 ASP A C 1
ATOM 1694 O O . ASP A 1 214 ? -11.478 -10.696 -2.537 1.00 94.75 214 ASP A O 1
ATOM 1698 N N . ILE A 1 215 ? -9.643 -10.620 -3.810 1.00 94.69 215 ILE A N 1
ATOM 1699 C CA . ILE A 1 215 ? -8.725 -11.009 -2.728 1.00 94.69 215 ILE A CA 1
ATOM 1700 C C . ILE A 1 215 ? -8.682 -9.958 -1.615 1.00 94.69 215 ILE A C 1
ATOM 1702 O O . ILE A 1 215 ? -8.737 -10.320 -0.439 1.00 94.69 215 ILE A O 1
ATOM 1706 N N . ALA A 1 216 ? -8.634 -8.665 -1.950 1.00 92.38 216 ALA A N 1
ATOM 1707 C CA . ALA A 1 216 ? -8.666 -7.584 -0.963 1.00 92.38 216 ALA A CA 1
ATOM 1708 C C . ALA A 1 216 ? -9.940 -7.631 -0.103 1.00 92.38 216 ALA A C 1
ATOM 1710 O O . ALA A 1 216 ? -9.874 -7.442 1.112 1.00 92.38 216 ALA A O 1
ATOM 1711 N N . MET A 1 217 ? -11.089 -7.927 -0.722 1.00 89.94 217 MET A N 1
ATOM 1712 C CA . MET A 1 217 ? -12.358 -8.111 -0.017 1.00 89.94 217 MET A CA 1
ATOM 1713 C C . MET A 1 217 ? -12.319 -9.330 0.909 1.00 89.94 217 MET A C 1
ATOM 1715 O O . MET A 1 217 ? -12.696 -9.220 2.074 1.00 89.94 217 MET A O 1
ATOM 1719 N N . GLN A 1 218 ? -11.823 -10.474 0.429 1.00 90.88 218 GLN A N 1
ATOM 1720 C CA . GLN A 1 218 ? -11.719 -11.700 1.229 1.00 90.88 218 GLN A CA 1
ATOM 1721 C C . GLN A 1 218 ? -10.729 -11.571 2.398 1.00 90.88 218 GLN A C 1
ATOM 1723 O O . GLN A 1 218 ? -10.941 -12.167 3.455 1.00 90.88 218 GLN A O 1
ATOM 1728 N N . ALA A 1 219 ? -9.671 -10.768 2.247 1.00 88.81 219 ALA A N 1
ATOM 1729 C CA . ALA A 1 219 ? -8.711 -10.491 3.314 1.00 88.81 219 ALA A CA 1
ATOM 1730 C C . ALA A 1 219 ? -9.335 -9.717 4.494 1.00 88.81 219 ALA A C 1
ATOM 1732 O O . ALA A 1 219 ? -8.851 -9.824 5.627 1.00 88.81 219 ALA A O 1
ATOM 1733 N N . ASN A 1 220 ? -10.423 -8.969 4.268 1.00 83.69 220 ASN A N 1
ATOM 1734 C CA . ASN A 1 220 ? -11.142 -8.264 5.327 1.00 83.69 220 ASN A CA 1
ATOM 1735 C C . ASN A 1 220 ? -12.073 -9.196 6.120 1.00 83.69 220 ASN A C 1
ATOM 1737 O O . ASN A 1 220 ? -13.293 -9.176 5.976 1.00 83.69 220 ASN A O 1
ATOM 1741 N N . THR A 1 221 ? -11.502 -10.012 7.005 1.00 77.38 221 THR A N 1
ATOM 1742 C CA . THR A 1 221 ? -12.274 -10.999 7.779 1.00 77.38 221 THR A CA 1
ATOM 1743 C C . THR A 1 221 ? -12.906 -10.449 9.063 1.00 77.38 221 THR A C 1
ATOM 1745 O O . THR A 1 221 ? -13.509 -11.219 9.808 1.00 77.38 221 THR A O 1
ATOM 1748 N N . TYR A 1 222 ? -12.713 -9.167 9.400 1.00 85.56 222 TYR A N 1
ATOM 1749 C CA . TYR A 1 222 ? -13.231 -8.611 10.658 1.00 85.56 222 TYR A CA 1
ATOM 1750 C C . TYR A 1 222 ? -14.744 -8.407 10.599 1.00 85.56 222 TYR A C 1
ATOM 1752 O O . TYR A 1 222 ? -15.468 -8.865 11.487 1.00 85.56 222 TYR A O 1
ATOM 1760 N N . MET A 1 223 ? -15.201 -7.734 9.545 1.00 89.38 223 MET A N 1
ATOM 1761 C CA . MET A 1 223 ? -16.605 -7.568 9.187 1.00 89.38 223 MET A CA 1
ATOM 1762 C C . MET A 1 223 ? -16.727 -6.913 7.810 1.00 89.38 223 MET A C 1
ATOM 1764 O O . MET A 1 223 ? -15.834 -6.189 7.372 1.00 89.38 223 MET A O 1
ATOM 1768 N N . GLU A 1 224 ? -17.872 -7.119 7.167 1.00 90.31 224 GLU A N 1
ATOM 1769 C CA . GLU A 1 224 ? -18.248 -6.369 5.974 1.00 90.31 224 GLU A CA 1
ATOM 1770 C C . GLU A 1 224 ? -18.697 -4.954 6.364 1.00 90.31 224 GLU A C 1
ATOM 1772 O O . GLU A 1 224 ? -19.470 -4.762 7.308 1.00 90.31 224 GLU A O 1
ATOM 1777 N N . LEU A 1 225 ? -18.203 -3.953 5.637 1.00 90.75 225 LEU A N 1
ATOM 1778 C CA . LEU A 1 225 ? -18.607 -2.565 5.821 1.00 90.75 225 LEU A CA 1
ATOM 1779 C C . LEU A 1 225 ? -19.736 -2.214 4.848 1.00 90.75 225 LEU A C 1
ATOM 1781 O O . LEU A 1 225 ? -19.702 -2.583 3.680 1.00 90.75 225 LEU A O 1
ATOM 1785 N N . ASN A 1 226 ? -20.721 -1.457 5.328 1.00 93.38 226 ASN A N 1
ATOM 1786 C CA . ASN A 1 226 ? -21.848 -0.992 4.534 1.00 93.38 226 ASN A CA 1
ATOM 1787 C C . ASN A 1 226 ? -21.687 0.494 4.181 1.00 93.38 226 ASN A C 1
ATOM 1789 O O . ASN A 1 226 ? -21.509 1.315 5.078 1.00 93.38 226 ASN A O 1
ATOM 1793 N N . GLU A 1 227 ? -21.796 0.843 2.897 1.00 93.81 227 GLU A N 1
ATOM 1794 C CA . GLU A 1 227 ? -21.616 2.222 2.416 1.00 93.81 227 GLU A CA 1
ATOM 1795 C C . GLU A 1 227 ? -22.603 3.207 3.056 1.00 93.81 227 GLU A C 1
ATOM 1797 O O . GLU A 1 227 ? -22.199 4.285 3.479 1.00 93.81 227 GLU A O 1
ATOM 1802 N N . ALA A 1 228 ? -23.875 2.827 3.212 1.00 93.12 228 ALA A N 1
ATOM 1803 C CA . ALA A 1 228 ? -24.887 3.703 3.804 1.00 93.12 228 ALA A CA 1
ATOM 1804 C C . ALA A 1 228 ? -24.665 3.953 5.306 1.00 93.12 228 ALA A C 1
ATOM 1806 O O . ALA A 1 228 ? -25.116 4.970 5.828 1.00 93.12 228 ALA A O 1
ATOM 1807 N N . ARG A 1 229 ? -23.992 3.027 5.999 1.00 93.44 229 ARG A N 1
ATOM 1808 C CA . ARG A 1 229 ? -23.724 3.106 7.442 1.00 93.44 229 ARG A CA 1
ATOM 1809 C C . ARG A 1 229 ? -22.374 3.748 7.757 1.00 93.44 229 ARG A C 1
ATOM 1811 O O . ARG A 1 229 ? -22.279 4.565 8.662 1.00 93.44 229 ARG A O 1
ATOM 1818 N N . HIS A 1 230 ? -21.333 3.368 7.023 1.00 93.94 230 HIS A N 1
ATOM 1819 C CA . HIS A 1 230 ? -19.947 3.726 7.338 1.00 93.94 230 HIS A CA 1
ATOM 1820 C C . HIS A 1 230 ? -19.361 4.777 6.389 1.00 93.94 230 HIS A C 1
ATOM 1822 O O . HIS A 1 230 ? -18.329 5.362 6.707 1.00 93.94 230 HIS A O 1
ATOM 1828 N N . GLY A 1 231 ? -20.013 5.031 5.252 1.00 94.69 231 GLY A N 1
ATOM 1829 C CA . GLY A 1 231 ? -19.547 5.969 4.240 1.00 94.69 231 GLY A CA 1
ATOM 1830 C C . GLY A 1 231 ? -18.568 5.350 3.244 1.00 94.69 231 GLY A C 1
ATOM 1831 O O . GLY A 1 231 ? -17.748 4.487 3.574 1.00 94.69 231 GLY A O 1
ATOM 1832 N N . ARG A 1 232 ? -18.651 5.800 1.992 1.00 93.94 232 ARG A N 1
ATOM 1833 C CA . ARG A 1 232 ? -17.865 5.260 0.877 1.00 93.94 232 ARG A CA 1
ATOM 1834 C C . ARG A 1 232 ? -16.374 5.534 1.037 1.00 93.94 232 ARG A C 1
ATOM 1836 O O . ARG A 1 232 ? -15.558 4.635 0.849 1.00 93.94 232 ARG A O 1
ATOM 1843 N N . SER A 1 233 ? -16.023 6.751 1.437 1.00 93.56 233 SER A N 1
ATOM 1844 C CA . SER A 1 233 ? -14.637 7.201 1.583 1.00 93.56 233 SER A CA 1
ATOM 1845 C C . SER A 1 233 ? -13.899 6.393 2.650 1.00 93.56 233 SER A C 1
ATOM 1847 O O . SER A 1 233 ? -12.721 6.088 2.479 1.00 93.56 233 SER A O 1
ATOM 1849 N N . ILE A 1 234 ? -14.585 5.989 3.727 1.00 93.44 234 ILE A N 1
ATOM 1850 C CA . ILE A 1 234 ? -14.031 5.080 4.740 1.00 93.44 234 ILE A CA 1
ATOM 1851 C C . ILE A 1 234 ? -13.750 3.700 4.153 1.00 93.44 234 ILE A C 1
ATOM 1853 O O . ILE A 1 234 ? -12.675 3.153 4.381 1.00 93.44 234 ILE A O 1
ATOM 1857 N N . ILE A 1 235 ? -14.695 3.139 3.399 1.00 91.75 235 ILE A N 1
ATOM 1858 C CA . ILE A 1 235 ? -14.556 1.797 2.821 1.00 91.75 235 ILE A CA 1
ATOM 1859 C C . ILE A 1 235 ? -13.427 1.759 1.792 1.00 91.75 235 ILE A C 1
ATOM 1861 O O . ILE A 1 235 ? -12.674 0.793 1.749 1.00 91.75 235 ILE A O 1
ATOM 1865 N N . GLU A 1 236 ? -13.284 2.809 0.987 1.00 88.44 236 GLU A N 1
ATOM 1866 C CA . GLU A 1 236 ? -12.217 2.897 -0.011 1.00 88.44 236 GLU A CA 1
ATOM 1867 C C . GLU A 1 236 ? -10.845 3.169 0.629 1.00 88.44 236 GLU A C 1
ATOM 1869 O O . GLU A 1 236 ? -9.833 2.682 0.131 1.00 88.44 236 GLU A O 1
ATOM 1874 N N . THR A 1 237 ? -10.793 3.911 1.742 1.00 89.94 237 THR A N 1
ATOM 1875 C CA . THR A 1 237 ? -9.522 4.376 2.327 1.00 89.94 237 THR A CA 1
ATOM 1876 C C . THR A 1 237 ? -9.009 3.492 3.464 1.00 89.94 237 THR A C 1
ATOM 1878 O O . THR A 1 237 ? -7.818 3.197 3.533 1.00 89.94 237 THR A O 1
ATOM 1881 N N . TYR A 1 238 ? -9.888 3.067 4.373 1.00 91.44 238 TYR A N 1
ATOM 1882 C CA . TYR A 1 238 ? -9.527 2.410 5.633 1.00 91.44 238 TYR A CA 1
ATOM 1883 C C . TYR A 1 238 ? -10.369 1.154 5.954 1.00 91.44 238 TYR A C 1
ATOM 1885 O O . TYR A 1 238 ? -10.741 0.957 7.114 1.00 91.44 238 TYR A O 1
ATOM 1893 N N . PRO A 1 239 ? -10.644 0.242 4.997 1.00 92.06 239 PRO A N 1
ATOM 1894 C CA . PRO A 1 239 ? -11.615 -0.835 5.205 1.00 92.06 239 PRO A CA 1
ATOM 1895 C C . PRO A 1 239 ? -11.235 -1.798 6.336 1.00 92.06 239 PRO A C 1
ATOM 1897 O O . PRO A 1 239 ? -12.075 -2.133 7.169 1.00 92.06 239 PRO A O 1
ATOM 1900 N N . ILE A 1 240 ? -9.967 -2.217 6.406 1.00 91.56 240 ILE A N 1
ATOM 1901 C CA . ILE A 1 240 ? -9.494 -3.147 7.446 1.00 91.56 240 ILE A CA 1
ATOM 1902 C C . ILE A 1 240 ? -9.500 -2.479 8.824 1.00 91.56 240 ILE A C 1
ATOM 1904 O O . ILE A 1 240 ? -9.964 -3.061 9.802 1.00 91.56 240 ILE A O 1
ATOM 1908 N N . VAL A 1 241 ? -9.010 -1.240 8.892 1.00 90.69 241 VAL A N 1
ATOM 1909 C CA . VAL A 1 241 ? -8.900 -0.470 10.137 1.00 90.69 241 VAL A CA 1
ATOM 1910 C C . VAL A 1 241 ? -10.282 -0.205 10.728 1.00 90.69 241 VAL A C 1
ATOM 1912 O O . VAL A 1 241 ? -10.513 -0.490 11.901 1.00 90.69 241 VAL A O 1
ATOM 1915 N N . SER A 1 242 ? -11.221 0.284 9.917 1.00 93.25 242 SER A N 1
ATOM 1916 C CA . SER A 1 242 ? -12.581 0.577 10.368 1.00 93.25 242 SER A CA 1
ATOM 1917 C C . SER A 1 242 ? -13.335 -0.688 10.769 1.00 93.25 242 SER A C 1
ATOM 1919 O O . SER A 1 242 ? -13.958 -0.707 11.829 1.00 93.25 242 SER A O 1
ATOM 1921 N N . ALA A 1 243 ? -13.228 -1.767 9.984 1.00 93.69 243 ALA A N 1
ATOM 1922 C CA . ALA A 1 243 ? -13.841 -3.050 10.324 1.00 93.69 243 ALA A CA 1
ATOM 1923 C C . ALA A 1 243 ? -13.305 -3.600 11.652 1.00 93.69 243 ALA A C 1
ATOM 1925 O O . ALA A 1 243 ? -14.070 -4.091 12.482 1.00 93.69 243 ALA A O 1
ATOM 1926 N N . ARG A 1 244 ? -11.994 -3.477 11.887 1.00 92.44 244 ARG A N 1
ATOM 1927 C CA . ARG A 1 244 ? -11.362 -3.908 13.133 1.00 92.44 244 ARG A CA 1
ATOM 1928 C C . ARG A 1 244 ? -11.817 -3.075 14.331 1.00 92.44 244 ARG A C 1
ATOM 1930 O O . ARG A 1 244 ? -12.182 -3.662 15.345 1.00 92.44 244 ARG A O 1
ATOM 1937 N N . LEU A 1 245 ? -11.842 -1.746 14.211 1.00 92.81 245 LEU A N 1
ATOM 1938 C CA . LEU A 1 245 ? -12.308 -0.852 15.276 1.00 92.81 245 LEU A CA 1
ATOM 1939 C C . LEU A 1 245 ? -13.749 -1.157 15.684 1.00 92.81 245 LEU A C 1
ATOM 1941 O O . LEU A 1 245 ? -14.010 -1.365 16.863 1.00 92.81 245 LEU A O 1
ATOM 1945 N N . ILE A 1 246 ? -14.671 -1.249 14.720 1.00 93.50 246 ILE A N 1
ATOM 1946 C CA . ILE A 1 246 ? -16.076 -1.574 15.009 1.00 93.50 246 ILE A CA 1
ATOM 1947 C C . ILE A 1 246 ? -16.184 -2.943 15.688 1.00 93.50 246 ILE A C 1
ATOM 1949 O O . ILE A 1 246 ? -16.957 -3.123 16.624 1.00 93.50 246 ILE A O 1
ATOM 1953 N N . LYS A 1 247 ? -15.400 -3.923 15.224 1.00 92.56 247 LYS A N 1
ATOM 1954 C CA . LYS A 1 247 ? -15.461 -5.288 15.745 1.00 92.56 247 LYS A CA 1
ATOM 1955 C C . LYS A 1 247 ? -14.901 -5.427 17.163 1.00 92.56 247 LYS A C 1
ATOM 1957 O O . LYS A 1 247 ? -15.358 -6.308 17.891 1.00 92.56 247 LYS A O 1
ATOM 1962 N N . GLN A 1 248 ? -13.874 -4.650 17.508 1.00 91.31 248 GLN A N 1
ATOM 1963 C CA . GLN A 1 248 ? -13.066 -4.845 18.720 1.00 91.31 248 GLN A CA 1
ATOM 1964 C C . GLN A 1 248 ? -13.313 -3.800 19.814 1.00 91.31 248 GLN A C 1
ATOM 1966 O O . GLN A 1 248 ? -12.989 -4.068 20.970 1.00 91.31 248 GLN A O 1
ATOM 1971 N N . CYS A 1 249 ? -13.895 -2.651 19.475 1.00 91.25 249 CYS A N 1
ATOM 1972 C CA . CYS A 1 249 ? -14.283 -1.599 20.414 1.00 91.25 249 CYS A CA 1
ATOM 1973 C C . CYS A 1 249 ? -15.805 -1.560 20.614 1.00 91.25 249 CYS A C 1
ATOM 1975 O O . CYS A 1 249 ? -16.553 -2.257 19.926 1.00 91.25 249 CYS A O 1
ATOM 1977 N N . ASN A 1 250 ? -16.292 -0.721 21.535 1.00 89.00 250 ASN A N 1
ATOM 1978 C CA . ASN A 1 250 ? -17.718 -0.426 21.606 1.00 89.00 250 ASN A CA 1
ATOM 1979 C C . ASN A 1 250 ? -18.173 0.304 20.334 1.00 89.00 250 ASN A C 1
ATOM 1981 O O . ASN A 1 250 ? -17.923 1.498 20.147 1.00 89.00 250 ASN A O 1
ATOM 1985 N N . GLU A 1 251 ? -18.873 -0.433 19.473 1.00 84.56 251 GLU A N 1
ATOM 1986 C CA . GLU A 1 251 ? -19.423 0.035 18.198 1.00 84.56 251 GLU A CA 1
ATOM 1987 C C . GLU A 1 251 ? -20.166 1.372 18.338 1.00 84.56 251 GLU A C 1
ATOM 1989 O O . GLU A 1 251 ? -19.967 2.262 17.516 1.00 84.56 251 GLU A O 1
ATOM 1994 N N . SER A 1 252 ? -20.916 1.569 19.431 1.00 87.06 252 SER A N 1
ATOM 1995 C CA . SER A 1 252 ? -21.708 2.791 19.656 1.00 87.06 252 SER A CA 1
ATOM 1996 C C . SER A 1 252 ? -20.858 4.064 19.744 1.00 87.06 252 SER A C 1
ATOM 1998 O O . SER A 1 252 ? -21.359 5.150 19.458 1.00 87.06 252 SER A O 1
ATOM 2000 N N . ASN A 1 253 ? -19.587 3.940 20.136 1.00 89.31 253 ASN A N 1
ATOM 2001 C CA . ASN A 1 253 ? -18.672 5.070 20.283 1.00 89.31 253 ASN A CA 1
ATOM 2002 C C . ASN A 1 253 ? -17.878 5.334 18.997 1.00 89.31 253 ASN A C 1
ATOM 2004 O O . ASN A 1 253 ? -17.650 6.487 18.642 1.00 89.31 253 ASN A O 1
ATOM 2008 N N . ILE A 1 254 ? -17.460 4.274 18.295 1.00 92.38 254 ILE A N 1
ATOM 2009 C CA . ILE A 1 254 ? -16.632 4.371 17.082 1.00 92.38 254 ILE A CA 1
ATOM 2010 C C . ILE A 1 254 ? -17.459 4.733 15.854 1.00 92.38 254 ILE A C 1
ATOM 2012 O O . ILE A 1 254 ? -17.028 5.534 15.025 1.00 92.38 254 ILE A O 1
ATOM 2016 N N . GLU A 1 255 ? -18.624 4.109 15.699 1.00 91.44 255 GLU A N 1
ATOM 2017 C CA . GLU A 1 255 ? -19.401 4.186 14.469 1.00 91.44 255 GLU A CA 1
ATOM 2018 C C . GLU A 1 255 ? -19.736 5.625 14.043 1.00 91.44 255 GLU A C 1
ATOM 2020 O O . GLU A 1 255 ? -19.576 5.903 12.856 1.00 91.44 255 GLU A O 1
ATOM 2025 N N . PRO A 1 256 ? -20.082 6.574 14.943 1.00 94.81 256 PRO A N 1
ATOM 2026 C CA . PRO A 1 256 ? -20.325 7.968 14.561 1.00 94.81 256 PRO A CA 1
ATOM 2027 C C . PRO A 1 256 ? -19.131 8.676 13.901 1.00 94.81 256 PRO A C 1
ATOM 2029 O O . PRO A 1 256 ? -19.333 9.625 13.142 1.00 94.81 256 PRO A O 1
ATOM 2032 N N . CYS A 1 257 ? -17.895 8.227 14.147 1.00 96.00 257 CYS A N 1
ATOM 2033 C CA . CYS A 1 257 ? -16.695 8.822 13.554 1.00 96.00 257 CYS A CA 1
ATOM 2034 C C . CYS A 1 257 ? -16.586 8.561 12.044 1.00 96.00 257 CYS A C 1
ATOM 2036 O O . CYS A 1 257 ? -16.061 9.393 11.302 1.00 96.00 257 CYS A O 1
ATOM 2038 N N . LEU A 1 258 ? -17.083 7.413 11.576 1.00 95.31 258 LEU A N 1
ATOM 2039 C CA . LEU A 1 258 ? -16.932 6.963 10.190 1.00 95.31 258 LEU A CA 1
ATOM 2040 C C . LEU A 1 258 ? -17.752 7.791 9.178 1.00 95.31 258 LEU A C 1
ATOM 2042 O O . LEU A 1 258 ? -17.151 8.333 8.246 1.00 95.31 258 LEU A O 1
ATOM 2046 N N . PRO A 1 259 ? -19.076 7.994 9.349 1.00 94.12 259 PRO A N 1
ATOM 2047 C CA . PRO A 1 259 ? -19.848 8.836 8.441 1.00 94.12 259 PRO A CA 1
ATOM 2048 C C . PRO A 1 259 ? -19.454 10.315 8.550 1.00 94.12 259 PRO A C 1
ATOM 2050 O O . PRO A 1 259 ? -19.585 11.048 7.573 1.00 94.12 259 PRO A O 1
ATOM 2053 N N . ALA A 1 260 ? -18.937 10.769 9.700 1.00 95.19 260 ALA A N 1
ATOM 2054 C CA . ALA A 1 260 ? -18.399 12.123 9.836 1.00 95.19 260 ALA A CA 1
ATOM 2055 C C . ALA A 1 260 ? -17.162 12.334 8.944 1.00 95.19 260 ALA A C 1
ATOM 2057 O O . ALA A 1 260 ? -17.067 13.351 8.253 1.00 95.19 260 ALA A O 1
ATOM 2058 N N . PHE A 1 261 ? -16.251 11.354 8.895 1.00 96.06 261 PHE A N 1
ATOM 2059 C CA . PHE A 1 261 ? -15.125 11.382 7.963 1.00 96.06 261 PHE A CA 1
ATOM 2060 C C . PHE A 1 261 ? -15.584 11.355 6.509 1.00 96.06 261 PHE A C 1
ATOM 2062 O O . PHE A 1 261 ? -15.102 12.159 5.719 1.00 96.06 261 PHE A O 1
ATOM 2069 N N . ASP A 1 262 ? -16.513 10.465 6.152 1.00 95.62 262 ASP A N 1
ATOM 2070 C CA . ASP A 1 262 ? -17.028 10.388 4.783 1.00 95.62 262 ASP A CA 1
ATOM 2071 C C . ASP A 1 262 ? -17.667 11.709 4.347 1.00 95.62 262 ASP A C 1
ATOM 2073 O O . ASP A 1 262 ? -17.353 12.237 3.280 1.00 95.62 262 ASP A O 1
ATOM 2077 N N . HIS A 1 263 ? -18.469 12.314 5.225 1.00 96.12 263 HIS A N 1
ATOM 2078 C CA . HIS A 1 263 ? -19.030 13.635 4.988 1.00 96.12 263 HIS A CA 1
ATOM 2079 C C . HIS A 1 263 ? -17.932 14.681 4.750 1.00 96.12 263 HIS A C 1
ATOM 2081 O O . HIS A 1 263 ? -18.008 15.429 3.774 1.00 96.12 263 HIS A O 1
ATOM 2087 N N . CYS A 1 264 ? -16.889 14.712 5.585 1.00 96.31 264 CYS A N 1
ATOM 2088 C CA . CYS A 1 264 ? -15.757 15.615 5.390 1.00 96.31 264 CYS A CA 1
ATOM 2089 C C . CYS A 1 264 ? -15.046 15.362 4.052 1.00 96.31 264 CYS A C 1
ATOM 2091 O O . CYS A 1 264 ? -14.811 16.307 3.298 1.00 96.31 264 CYS A O 1
ATOM 2093 N N . ALA A 1 265 ? -14.740 14.104 3.732 1.00 93.88 265 ALA A N 1
ATOM 2094 C CA . ALA A 1 265 ? -14.005 13.716 2.534 1.00 93.88 265 ALA A CA 1
ATOM 2095 C C . ALA A 1 265 ? -14.756 14.075 1.242 1.00 93.88 265 ALA A C 1
ATOM 2097 O O . ALA A 1 265 ? -14.136 14.524 0.283 1.00 93.88 265 ALA A O 1
ATOM 2098 N N . VAL A 1 266 ? -16.086 13.942 1.227 1.00 92.62 266 VAL A N 1
ATOM 2099 C CA . VAL A 1 266 ? -16.927 14.282 0.067 1.00 92.62 266 VAL A CA 1
ATOM 2100 C C . VAL A 1 266 ? -17.058 15.795 -0.140 1.00 92.62 266 VAL A C 1
ATOM 2102 O O . VAL A 1 266 ? -17.142 16.256 -1.278 1.00 92.62 266 VAL A O 1
ATOM 2105 N N . HIS A 1 267 ? -17.098 16.581 0.940 1.00 93.12 267 HIS A N 1
ATOM 2106 C CA . HIS A 1 267 ? -17.380 18.022 0.863 1.00 93.12 267 HIS A CA 1
ATOM 2107 C C . HIS A 1 267 ? -16.127 18.898 0.782 1.00 93.12 267 HIS A C 1
ATOM 2109 O O . HIS A 1 267 ? -16.245 20.105 0.561 1.00 93.12 267 HIS A O 1
ATOM 2115 N N . ASN A 1 268 ? -14.937 18.317 0.934 1.00 90.31 268 ASN A N 1
ATOM 2116 C CA . ASN A 1 268 ? -13.676 19.029 0.788 1.00 90.31 268 ASN A CA 1
ATOM 2117 C C . ASN A 1 268 ? -12.989 18.656 -0.534 1.00 90.31 268 ASN A C 1
ATOM 2119 O O . ASN A 1 268 ? -12.982 17.484 -0.909 1.00 90.31 268 ASN A O 1
ATOM 2123 N N . PRO A 1 269 ? -12.385 19.624 -1.248 1.00 82.62 269 PRO A N 1
ATOM 2124 C CA . PRO A 1 269 ? -11.596 19.325 -2.436 1.00 82.62 269 PRO A CA 1
ATOM 2125 C C . PRO A 1 269 ? -10.457 18.345 -2.122 1.00 82.62 269 PRO A C 1
ATOM 2127 O O . PRO A 1 269 ? -9.846 18.460 -1.050 1.00 82.62 269 PRO A O 1
ATOM 2130 N N . PRO A 1 270 ? -10.136 17.419 -3.046 1.00 84.50 270 PRO A N 1
ATOM 2131 C CA . PRO A 1 270 ? -8.990 16.547 -2.872 1.00 84.50 270 PRO A CA 1
ATOM 2132 C C . PRO A 1 270 ? -7.700 17.370 -2.841 1.00 84.50 270 PRO A C 1
ATOM 2134 O O . PRO A 1 270 ? -7.528 18.290 -3.641 1.00 84.50 270 PRO A O 1
ATOM 2137 N N . GLU A 1 271 ? -6.806 17.039 -1.912 1.00 80.25 271 GLU A N 1
ATOM 2138 C CA . GLU A 1 271 ? -5.547 17.765 -1.698 1.00 80.25 271 GLU A CA 1
ATOM 2139 C C . GLU A 1 271 ? -4.537 17.448 -2.808 1.00 80.25 271 GLU A C 1
ATOM 2141 O O . GLU A 1 271 ? -3.945 18.349 -3.397 1.00 80.25 271 GLU A O 1
ATOM 2146 N N . HIS A 1 272 ? -4.417 16.158 -3.128 1.00 78.19 272 HIS A N 1
ATOM 2147 C CA . HIS A 1 272 ? -3.451 15.617 -4.078 1.00 78.19 272 HIS A CA 1
ATOM 2148 C C . HIS A 1 272 ? -4.124 14.660 -5.070 1.00 78.19 272 HIS A C 1
ATOM 2150 O O . HIS A 1 272 ? -3.972 13.436 -4.965 1.00 78.19 272 HIS A O 1
ATOM 2156 N N . PRO A 1 273 ? -4.937 15.173 -6.014 1.00 75.69 273 PRO A N 1
ATOM 2157 C CA . PRO A 1 273 ? -5.631 14.340 -6.996 1.00 75.69 273 PRO A CA 1
ATOM 2158 C C . PRO A 1 273 ? -4.681 13.558 -7.920 1.00 75.69 273 PRO A C 1
ATOM 2160 O O . PRO A 1 273 ? -5.101 12.577 -8.532 1.00 75.69 273 PRO A O 1
ATOM 2163 N N . GLU A 1 274 ? -3.423 13.987 -8.030 1.00 73.25 274 GLU A N 1
ATOM 2164 C CA . GLU A 1 274 ? -2.358 13.349 -8.803 1.00 73.25 274 GLU A CA 1
ATOM 2165 C C . GLU A 1 274 ? -1.817 12.064 -8.170 1.00 73.25 274 GLU A C 1
ATOM 2167 O O . GLU A 1 274 ? -1.260 11.219 -8.873 1.00 73.25 274 GLU A O 1
ATOM 2172 N N . LEU A 1 275 ? -1.973 11.903 -6.855 1.00 76.25 275 LEU A N 1
ATOM 2173 C CA . LEU A 1 275 ? -1.517 10.713 -6.147 1.00 76.25 275 LEU A CA 1
ATOM 2174 C C . LEU A 1 275 ? -2.528 9.592 -6.313 1.00 76.25 275 LEU A C 1
ATOM 2176 O O . LEU A 1 275 ? -3.723 9.839 -6.433 1.00 76.25 275 LEU A O 1
ATOM 2180 N N . LEU A 1 276 ? -2.070 8.343 -6.325 1.00 70.12 276 LEU A N 1
ATOM 2181 C CA . LEU A 1 276 ? -2.972 7.206 -6.508 1.00 70.12 276 LEU A CA 1
ATOM 2182 C C . LEU A 1 276 ? -3.613 6.747 -5.206 1.00 70.12 276 LEU A C 1
ATOM 2184 O O . LEU A 1 276 ? -4.834 6.560 -5.190 1.00 70.12 276 LEU A O 1
ATOM 2188 N N . ASN A 1 277 ? -2.826 6.726 -4.129 1.00 80.19 277 ASN A N 1
ATOM 2189 C CA . ASN A 1 277 ? -3.264 6.364 -2.790 1.00 80.19 277 ASN A CA 1
ATOM 2190 C C . ASN A 1 277 ? -4.518 7.163 -2.378 1.00 80.19 277 ASN A C 1
ATOM 2192 O O . ASN A 1 277 ? -4.491 8.394 -2.267 1.00 80.19 277 ASN A O 1
ATOM 2196 N N . ALA A 1 278 ? -5.621 6.452 -2.123 1.00 83.19 278 ALA A N 1
ATOM 2197 C CA . ALA A 1 278 ? -6.908 7.040 -1.747 1.00 83.19 278 ALA A CA 1
ATOM 2198 C C . ALA A 1 278 ? -6.815 7.943 -0.502 1.00 83.19 278 ALA A C 1
ATOM 2200 O O . ALA A 1 278 ? -7.389 9.034 -0.483 1.00 83.19 278 ALA A O 1
ATOM 2201 N N . ALA A 1 279 ? -6.013 7.561 0.497 1.00 86.06 279 ALA A N 1
ATOM 2202 C CA . ALA A 1 279 ? -5.818 8.355 1.709 1.00 86.06 279 ALA A CA 1
ATOM 2203 C C . ALA A 1 279 ? -5.131 9.696 1.421 1.00 86.06 279 ALA A C 1
ATOM 2205 O O . ALA A 1 279 ? -5.375 10.692 2.108 1.00 86.06 279 ALA A O 1
ATOM 2206 N N . ARG A 1 280 ? -4.274 9.748 0.398 1.00 84.56 280 ARG A N 1
ATOM 2207 C CA . ARG A 1 280 ? -3.527 10.955 0.023 1.00 84.56 280 ARG A CA 1
ATOM 2208 C C . ARG A 1 280 ? -4.367 11.956 -0.767 1.00 84.56 280 ARG A C 1
ATOM 2210 O O . ARG A 1 280 ? -4.103 13.151 -0.694 1.00 84.56 280 ARG A O 1
ATOM 2217 N N . LYS A 1 281 ? -5.434 11.496 -1.424 1.00 87.19 281 LYS A N 1
ATOM 2218 C CA . LYS A 1 281 ? -6.412 12.371 -2.089 1.00 87.19 281 LYS A CA 1
ATOM 2219 C C . LYS A 1 281 ? -7.279 13.131 -1.091 1.00 87.19 281 LYS A C 1
ATOM 2221 O O . LYS A 1 281 ? -7.693 14.246 -1.383 1.00 87.19 281 LYS A O 1
ATOM 2226 N N . ILE A 1 282 ? -7.564 12.544 0.068 1.00 90.19 282 ILE A N 1
ATOM 2227 C CA . ILE A 1 282 ? -8.447 13.143 1.074 1.00 90.19 282 ILE A CA 1
ATOM 2228 C C . ILE A 1 282 ? -7.713 14.244 1.846 1.00 90.19 282 ILE A C 1
ATOM 2230 O O . ILE A 1 282 ? -6.568 14.061 2.265 1.00 90.19 282 ILE A O 1
ATOM 2234 N N . ASN A 1 283 ? -8.408 15.365 2.056 1.00 91.56 283 ASN A N 1
ATOM 2235 C CA . ASN A 1 283 ? -7.918 16.519 2.803 1.00 91.56 283 ASN A CA 1
ATOM 2236 C C . ASN A 1 283 ? -7.421 16.119 4.204 1.00 91.56 283 ASN A C 1
ATOM 2238 O O . ASN A 1 283 ? -8.115 15.401 4.933 1.00 91.56 283 ASN A O 1
ATOM 2242 N N . ILE A 1 284 ? -6.239 16.610 4.593 1.00 92.19 284 ILE A N 1
ATOM 2243 C CA . ILE A 1 284 ? -5.620 16.288 5.884 1.00 92.19 284 ILE A CA 1
ATOM 2244 C C . ILE A 1 284 ? -6.529 16.564 7.087 1.00 92.19 284 ILE A C 1
ATOM 2246 O O . ILE A 1 284 ? -6.475 15.843 8.081 1.00 92.19 284 ILE A O 1
ATOM 2250 N N . GLU A 1 285 ? -7.378 17.588 7.003 1.00 93.50 285 GLU A N 1
ATOM 2251 C CA . GLU A 1 285 ? -8.257 17.990 8.094 1.00 93.50 285 GLU A CA 1
ATOM 2252 C C . GLU A 1 285 ? -9.282 16.894 8.392 1.00 93.50 285 GLU A C 1
ATOM 2254 O O . GLU A 1 285 ? -9.536 16.585 9.553 1.00 93.50 285 GLU A O 1
ATOM 2259 N N . CYS A 1 286 ? -9.779 16.208 7.358 1.00 95.56 286 CYS A N 1
ATOM 2260 C CA . CYS A 1 286 ? -10.673 15.068 7.533 1.00 95.56 286 CYS A CA 1
ATOM 2261 C C . CYS A 1 286 ? -9.980 13.918 8.270 1.00 95.56 286 CYS A C 1
ATOM 2263 O O . CYS A 1 286 ? -10.568 13.312 9.165 1.00 95.56 286 CYS A O 1
ATOM 2265 N N . HIS A 1 287 ? -8.710 13.642 7.956 1.00 94.44 287 HIS A N 1
ATOM 2266 C CA . HIS A 1 287 ? -7.942 12.619 8.672 1.00 94.44 287 HIS A CA 1
ATOM 2267 C C . HIS A 1 287 ? -7.685 13.003 10.131 1.00 94.44 287 HIS A C 1
ATOM 2269 O O . HIS A 1 287 ? -7.858 12.169 11.018 1.00 94.44 287 HIS A O 1
ATOM 2275 N N . ARG A 1 288 ? -7.338 14.268 10.404 1.00 94.38 288 ARG A N 1
ATOM 2276 C CA . ARG A 1 288 ? -7.152 14.776 11.775 1.00 94.38 288 ARG A CA 1
ATOM 2277 C C . ARG A 1 288 ? -8.442 14.673 12.591 1.00 94.38 288 ARG A C 1
ATOM 2279 O O . ARG A 1 288 ? -8.394 14.222 13.734 1.00 94.38 288 ARG A O 1
ATOM 2286 N N . GLN A 1 289 ? -9.586 15.014 11.997 1.00 95.31 289 GLN A N 1
ATOM 2287 C CA . GLN A 1 289 ? -10.900 14.864 12.629 1.00 95.31 289 GLN A CA 1
ATOM 2288 C C . GLN A 1 289 ? -11.235 13.400 12.923 1.00 95.31 289 GLN A C 1
ATOM 2290 O O . GLN A 1 289 ? -11.681 13.090 14.026 1.00 95.31 289 GLN A O 1
ATOM 2295 N N . LEU A 1 290 ? -10.977 12.492 11.976 1.00 95.81 290 LEU A N 1
ATOM 2296 C CA . LEU A 1 290 ? -11.184 11.059 12.182 1.00 95.81 290 LEU A CA 1
ATOM 2297 C C . LEU A 1 290 ? -10.296 10.519 13.311 1.00 95.81 290 LEU A C 1
ATOM 2299 O O . LEU A 1 290 ? -10.804 9.849 14.208 1.00 95.81 290 LEU A O 1
ATOM 2303 N N . SER A 1 291 ? -9.000 10.848 13.302 1.00 93.88 291 SER A N 1
ATOM 2304 C CA . SER A 1 291 ? -8.060 10.438 14.354 1.00 93.88 291 SER A CA 1
ATOM 2305 C C . SER A 1 291 ? -8.512 10.942 15.725 1.00 93.88 291 SER A C 1
ATOM 2307 O O . SER A 1 291 ? -8.617 10.150 16.656 1.00 93.88 291 SER A O 1
ATOM 2309 N N . GLY A 1 292 ? -8.857 12.230 15.839 1.00 94.31 292 GLY A N 1
ATOM 2310 C CA . GLY A 1 292 ? -9.334 12.813 17.095 1.00 94.31 292 GLY A CA 1
ATOM 2311 C C . GLY A 1 292 ? -10.654 12.206 17.576 1.00 94.31 292 GLY A C 1
ATOM 2312 O O . GLY A 1 292 ? -10.825 11.970 18.770 1.00 94.31 292 GLY A O 1
ATOM 2313 N N . CYS A 1 293 ? -11.576 11.894 16.661 1.00 95.81 293 CYS A N 1
ATOM 2314 C CA . CYS A 1 293 ? -12.828 11.225 17.008 1.00 95.81 293 CYS A CA 1
ATOM 2315 C C . CYS A 1 293 ? -12.582 9.818 17.569 1.00 95.81 293 CYS A C 1
ATOM 2317 O O . CYS A 1 293 ? -13.119 9.486 18.623 1.00 95.81 293 CYS A O 1
ATOM 2319 N N . ILE A 1 294 ? -11.728 9.019 16.916 1.00 94.38 294 ILE A N 1
ATOM 2320 C CA . ILE A 1 294 ? -11.368 7.666 17.374 1.00 94.38 294 ILE A CA 1
ATOM 2321 C C . ILE A 1 294 ? -10.644 7.717 18.723 1.00 94.38 294 ILE A C 1
ATOM 2323 O O . ILE A 1 294 ? -10.925 6.902 19.600 1.00 94.38 294 ILE A O 1
ATOM 2327 N N . GLU A 1 295 ? -9.733 8.675 18.908 1.00 91.62 295 GLU A N 1
ATOM 2328 C CA . GLU A 1 295 ? -9.045 8.886 20.183 1.00 91.62 295 GLU A CA 1
ATOM 2329 C C . GLU A 1 295 ? -10.037 9.150 21.314 1.00 91.62 295 GLU A C 1
ATOM 2331 O O . GLU A 1 295 ? -9.980 8.455 22.324 1.00 91.62 295 GLU A O 1
ATOM 2336 N N . ILE A 1 296 ? -10.983 10.076 21.119 1.00 93.06 296 ILE A N 1
ATOM 2337 C CA . ILE A 1 296 ? -12.014 10.415 22.112 1.00 93.06 296 ILE A CA 1
ATOM 2338 C C . ILE A 1 296 ? -12.950 9.231 22.379 1.00 93.06 296 ILE A C 1
ATOM 2340 O O . ILE A 1 296 ? -13.228 8.915 23.535 1.00 93.06 296 ILE A O 1
ATOM 2344 N N . ALA A 1 297 ? -13.421 8.567 21.323 1.00 90.50 297 ALA A N 1
ATOM 2345 C CA . ALA A 1 297 ? -14.367 7.457 21.407 1.00 90.50 297 ALA A CA 1
ATOM 2346 C C . ALA A 1 297 ? -13.822 6.250 22.188 1.00 90.50 297 ALA A C 1
ATOM 2348 O O . ALA A 1 297 ? -14.601 5.490 22.764 1.00 90.50 297 ALA A O 1
ATOM 2349 N N . ALA A 1 298 ? -12.498 6.092 22.226 1.00 85.62 298 ALA A N 1
ATOM 2350 C CA . ALA A 1 298 ? -11.823 4.998 22.911 1.00 85.62 298 ALA A CA 1
ATOM 2351 C C . ALA A 1 298 ? -11.169 5.396 24.253 1.00 85.62 298 ALA A C 1
ATOM 2353 O O . ALA A 1 298 ? -10.511 4.560 24.862 1.00 85.62 298 ALA A O 1
ATOM 2354 N N . ILE A 1 299 ? -11.369 6.622 24.769 1.00 86.00 299 ILE A N 1
ATOM 2355 C CA . ILE A 1 299 ? -10.793 7.059 26.066 1.00 86.00 299 ILE A CA 1
ATOM 2356 C C . ILE A 1 299 ? -11.190 6.132 27.224 1.00 86.00 299 ILE A C 1
ATOM 2358 O O . ILE A 1 299 ? -10.391 5.881 28.124 1.00 86.00 299 ILE A O 1
ATOM 2362 N N . GLU A 1 300 ? -12.433 5.653 27.223 1.00 86.44 300 GLU A N 1
ATOM 2363 C CA . GLU A 1 300 ? -12.977 4.806 28.292 1.00 86.44 300 GLU A CA 1
ATOM 2364 C C . GLU A 1 300 ? -12.791 3.302 28.017 1.00 86.44 300 GLU A C 1
ATOM 2366 O O . GLU A 1 300 ? -13.155 2.463 28.845 1.00 86.44 300 GLU A O 1
ATOM 2371 N N . GLU A 1 301 ? -12.211 2.944 26.868 1.00 86.56 301 GLU A N 1
ATOM 2372 C CA . GLU A 1 301 ? -11.995 1.557 26.473 1.00 86.56 301 GLU A CA 1
ATOM 2373 C C . GLU A 1 301 ? -10.784 0.970 27.199 1.00 86.56 301 GLU A C 1
ATOM 2375 O O . GLU A 1 301 ? -9.679 1.507 27.182 1.00 86.56 301 GLU A O 1
ATOM 2380 N N . THR A 1 302 ? -10.991 -0.179 27.837 1.00 86.38 302 THR A N 1
ATOM 2381 C CA . THR A 1 302 ? -9.942 -0.889 28.593 1.00 86.38 302 THR A CA 1
ATOM 2382 C C . THR A 1 302 ? -9.608 -2.253 27.997 1.00 86.38 302 THR A C 1
ATOM 2384 O O . THR A 1 302 ? -8.704 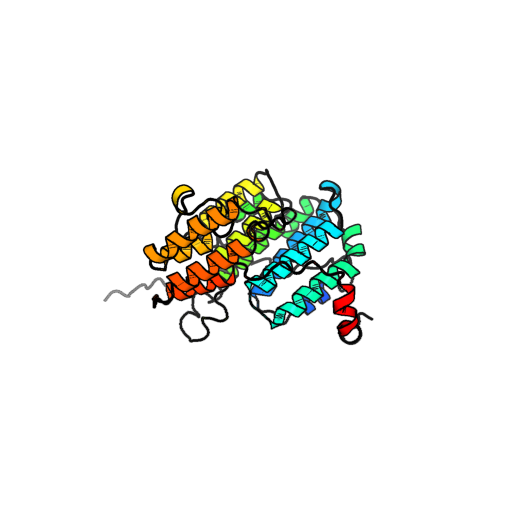-2.937 28.476 1.00 86.38 302 THR A O 1
ATOM 2387 N N . SER A 1 303 ? -10.326 -2.656 26.944 1.00 88.50 303 SER A N 1
ATOM 2388 C CA . SER A 1 303 ? -10.067 -3.893 26.213 1.00 88.50 303 SER A CA 1
ATOM 2389 C C . SER A 1 303 ? -8.737 -3.800 25.468 1.00 88.50 303 SER A C 1
ATOM 2391 O O . SER A 1 303 ? -8.551 -2.905 24.643 1.00 88.50 303 SER A O 1
ATOM 2393 N N . GLU A 1 304 ? -7.839 -4.761 25.704 1.00 84.38 304 GLU A N 1
ATOM 2394 C CA . GLU A 1 304 ? -6.565 -4.870 24.979 1.00 84.38 304 GLU A CA 1
ATOM 2395 C C . GLU A 1 304 ? -6.777 -4.919 23.458 1.00 84.38 304 GLU A C 1
ATOM 2397 O O . GLU A 1 304 ? -6.039 -4.275 22.714 1.00 84.38 304 GLU A O 1
ATOM 2402 N N . ASP A 1 305 ? -7.818 -5.621 22.993 1.00 85.44 305 ASP A N 1
ATOM 2403 C CA . ASP A 1 305 ? -8.124 -5.731 21.564 1.00 85.44 305 ASP A CA 1
ATOM 2404 C C . ASP A 1 305 ? -8.582 -4.386 20.969 1.00 85.44 305 ASP A C 1
ATOM 2406 O O . ASP A 1 305 ? -8.208 -4.060 19.842 1.00 85.44 305 ASP A O 1
ATOM 2410 N N . CYS A 1 306 ? -9.343 -3.578 21.720 1.00 88.94 306 CYS A N 1
ATOM 2411 C CA . CYS A 1 306 ? -9.736 -2.244 21.258 1.00 88.94 306 CYS A CA 1
ATOM 2412 C C . CYS A 1 306 ? -8.540 -1.287 21.225 1.00 88.94 306 CYS A C 1
ATOM 2414 O O . CYS A 1 306 ? -8.349 -0.581 20.239 1.00 88.94 306 CYS A O 1
ATOM 2416 N N . ILE A 1 307 ? -7.698 -1.302 22.264 1.00 86.00 307 ILE A N 1
ATOM 2417 C CA . ILE A 1 307 ? -6.483 -0.476 22.329 1.00 86.00 307 ILE A CA 1
ATOM 2418 C C . ILE A 1 307 ? -5.552 -0.803 21.153 1.00 86.00 307 ILE A C 1
ATOM 2420 O O . ILE A 1 307 ? -4.995 0.090 20.517 1.00 86.00 307 ILE A O 1
ATOM 2424 N N . GLU A 1 308 ? -5.399 -2.082 20.812 1.00 84.25 308 GLU A N 1
ATOM 2425 C CA . GLU A 1 308 ? -4.616 -2.497 19.649 1.00 84.25 308 GLU A CA 1
ATOM 2426 C C . GLU A 1 308 ? -5.240 -2.017 18.327 1.00 84.25 308 GLU A C 1
ATOM 2428 O O . GLU A 1 308 ? -4.528 -1.495 17.468 1.00 84.25 308 GLU A O 1
ATOM 2433 N N . ALA A 1 309 ? -6.564 -2.141 18.166 1.00 88.56 309 ALA A N 1
ATOM 2434 C CA . ALA A 1 309 ? -7.278 -1.626 16.995 1.00 88.56 309 ALA A CA 1
ATOM 2435 C C . ALA A 1 309 ? -7.130 -0.104 16.850 1.00 88.56 309 ALA A C 1
ATOM 2437 O O . ALA A 1 309 ? -6.908 0.396 15.747 1.00 88.56 309 ALA A O 1
ATOM 2438 N N . GLN A 1 310 ? -7.212 0.624 17.965 1.00 88.25 310 GLN A N 1
ATOM 2439 C CA . GLN A 1 310 ? -7.015 2.066 18.033 1.00 88.25 310 GLN A CA 1
ATOM 2440 C C . GLN A 1 310 ? -5.597 2.450 17.620 1.00 88.25 310 GLN A C 1
ATOM 2442 O O . GLN A 1 310 ? -5.426 3.318 16.765 1.00 88.25 310 GLN A O 1
ATOM 2447 N N . ASN A 1 311 ? -4.580 1.794 18.177 1.00 83.56 311 ASN A N 1
ATOM 2448 C CA . ASN A 1 311 ? -3.195 2.114 17.849 1.00 83.56 311 ASN A CA 1
ATOM 2449 C C . ASN A 1 311 ? -2.875 1.823 16.377 1.00 83.56 311 ASN A C 1
ATOM 2451 O O . ASN A 1 311 ? -2.208 2.635 15.732 1.00 83.56 311 ASN A O 1
ATOM 2455 N N . LEU A 1 312 ? -3.415 0.733 15.816 1.00 85.06 312 LEU A N 1
ATOM 2456 C CA . LEU A 1 312 ? -3.340 0.464 14.380 1.00 85.06 312 LEU A CA 1
ATOM 2457 C C . LEU A 1 312 ? -4.011 1.589 13.576 1.00 85.06 312 LEU A C 1
ATOM 2459 O O . LEU A 1 312 ? -3.435 2.083 12.608 1.00 85.06 312 LEU A O 1
ATOM 2463 N N . ALA A 1 313 ? -5.206 2.023 13.983 1.00 89.00 313 ALA A N 1
ATOM 2464 C CA . ALA A 1 313 ? -5.945 3.077 13.297 1.00 89.00 313 ALA A CA 1
ATOM 2465 C C . ALA A 1 313 ? -5.194 4.410 13.295 1.00 89.00 313 ALA A C 1
ATOM 2467 O O . ALA A 1 313 ? -4.906 4.955 12.233 1.00 89.00 313 ALA A O 1
ATOM 2468 N N . VAL A 1 314 ? -4.801 4.896 14.472 1.00 83.94 314 VAL A N 1
ATOM 2469 C CA . VAL A 1 314 ? -4.034 6.142 14.643 1.00 83.94 314 VAL A CA 1
ATOM 2470 C C . VAL A 1 314 ? -2.626 6.019 14.039 1.00 83.94 314 VAL A C 1
ATOM 2472 O O . VAL A 1 314 ? -1.969 7.017 13.747 1.00 83.94 314 VAL A O 1
ATOM 2475 N N . GLY A 1 315 ? -2.116 4.798 13.864 1.00 80.12 315 GLY A N 1
ATOM 2476 C CA . GLY A 1 315 ? -0.896 4.497 13.116 1.00 80.12 315 GLY A CA 1
ATOM 2477 C C . GLY A 1 315 ? -1.023 4.762 11.617 1.00 80.12 315 GLY A C 1
ATOM 2478 O O . GLY A 1 315 ? -0.090 5.278 11.010 1.00 80.12 315 GLY A O 1
ATOM 2479 N N . ARG A 1 316 ? -2.176 4.432 11.029 1.00 85.00 316 ARG A N 1
ATOM 2480 C CA . ARG A 1 316 ? -2.396 4.464 9.574 1.00 85.00 316 ARG A CA 1
ATOM 2481 C C . ARG A 1 316 ? -3.133 5.708 9.088 1.00 85.00 316 ARG A C 1
ATOM 2483 O O . ARG A 1 316 ? -2.957 6.097 7.936 1.00 85.00 316 ARG A O 1
ATOM 2490 N N . ILE A 1 317 ? -3.941 6.335 9.940 1.00 89.19 317 ILE A N 1
ATOM 2491 C CA . ILE A 1 317 ? -4.618 7.592 9.620 1.00 89.19 317 ILE A CA 1
ATOM 2492 C C . ILE A 1 317 ? -3.582 8.715 9.570 1.00 89.19 317 ILE A C 1
ATOM 2494 O O . ILE A 1 317 ? -2.810 8.927 10.508 1.00 89.19 317 ILE A O 1
ATOM 2498 N N . ARG A 1 318 ? -3.570 9.455 8.460 1.00 88.31 318 ARG A N 1
ATOM 2499 C CA . ARG A 1 318 ? -2.629 10.558 8.246 1.00 88.31 318 ARG A CA 1
ATOM 2500 C C . ARG A 1 318 ? -2.830 11.665 9.283 1.00 88.31 318 ARG A C 1
ATOM 2502 O O . ARG A 1 318 ? -3.929 12.175 9.456 1.00 88.31 318 ARG A O 1
ATOM 2509 N N . ASN A 1 319 ? -1.748 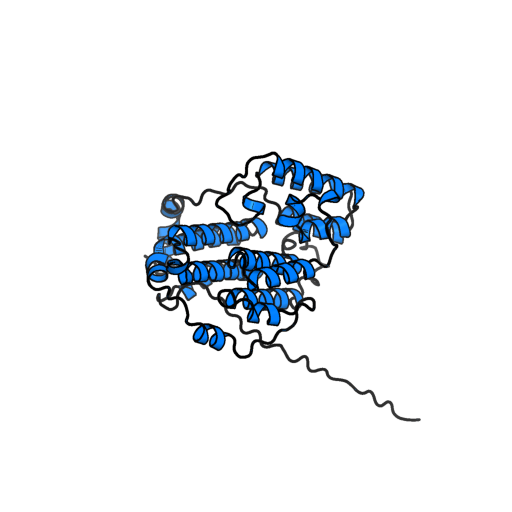12.116 9.909 1.00 85.31 319 ASN A N 1
ATOM 2510 C CA . ASN A 1 319 ? -1.769 13.277 10.812 1.00 85.31 319 ASN A CA 1
ATOM 2511 C C . ASN A 1 319 ? -0.954 14.474 10.291 1.00 85.31 319 ASN A C 1
ATOM 2513 O O . ASN A 1 319 ? -1.069 15.587 10.818 1.00 85.31 319 ASN A O 1
ATOM 2517 N N . LYS A 1 320 ? -0.158 14.263 9.239 1.00 82.00 320 LYS A N 1
ATOM 2518 C CA . LYS A 1 320 ? 0.705 15.264 8.612 1.00 82.00 320 LYS A CA 1
ATOM 2519 C C . LYS A 1 320 ? 0.380 15.438 7.134 1.00 82.00 320 LYS A C 1
ATOM 2521 O O . LYS A 1 320 ? -0.034 14.502 6.441 1.00 82.00 320 LYS A O 1
ATOM 2526 N N . ASP A 1 321 ? 0.596 16.665 6.688 1.00 81.00 321 ASP A N 1
ATOM 2527 C CA . ASP A 1 321 ? 0.577 17.033 5.281 1.00 81.00 321 ASP A CA 1
ATOM 2528 C C . ASP A 1 321 ? 1.663 16.273 4.523 1.00 81.00 321 ASP A C 1
ATOM 2530 O O . ASP A 1 321 ? 2.658 15.829 5.107 1.00 81.00 321 ASP A O 1
ATOM 2534 N N . ILE A 1 322 ? 1.462 16.104 3.218 1.00 73.88 322 ILE A N 1
ATOM 2535 C CA . ILE A 1 322 ? 2.518 15.563 2.370 1.00 73.88 322 ILE A CA 1
ATOM 2536 C C . ILE A 1 322 ? 3.610 16.621 2.313 1.00 73.88 322 ILE A C 1
ATOM 2538 O O . ILE A 1 322 ? 3.404 17.719 1.797 1.00 73.88 322 ILE A O 1
ATOM 2542 N N . GLU A 1 323 ? 4.774 16.305 2.878 1.00 71.12 323 GLU A N 1
ATOM 2543 C CA . GLU A 1 323 ? 5.968 17.101 2.619 1.00 71.12 323 GLU A CA 1
ATOM 2544 C C . GLU A 1 323 ? 6.163 17.109 1.093 1.00 71.12 323 GLU A C 1
ATOM 2546 O O . GLU A 1 323 ? 6.300 16.027 0.516 1.00 71.12 323 GLU A O 1
ATOM 2551 N N . PRO A 1 324 ? 6.116 18.275 0.415 1.00 63.16 324 PRO A N 1
ATOM 2552 C CA . PRO A 1 324 ? 6.341 18.309 -1.021 1.00 63.16 324 PRO A CA 1
ATOM 2553 C C . PRO A 1 324 ? 7.682 17.642 -1.271 1.00 63.16 324 PRO A C 1
ATOM 2555 O O . PRO A 1 324 ? 8.631 17.974 -0.556 1.00 63.16 324 PRO A O 1
ATOM 2558 N N . VAL A 1 325 ? 7.755 16.724 -2.247 1.00 58.06 325 VAL A N 1
ATOM 2559 C CA . VAL A 1 325 ? 9.030 16.134 -2.674 1.00 58.06 325 VAL A CA 1
ATOM 2560 C C . VAL A 1 325 ? 9.967 17.317 -2.867 1.00 58.06 325 VAL A C 1
ATOM 2562 O O . VAL A 1 325 ? 9.712 18.139 -3.755 1.00 58.06 325 VAL A O 1
ATOM 2565 N N . PRO A 1 326 ? 10.963 17.517 -1.985 1.00 50.06 326 PRO A N 1
ATOM 2566 C CA . PRO A 1 326 ? 11.684 18.770 -2.006 1.00 50.06 326 PRO A CA 1
ATOM 2567 C C . PRO A 1 326 ? 12.336 18.909 -3.383 1.00 50.06 326 PRO A C 1
ATOM 2569 O O . PRO A 1 326 ? 12.602 17.918 -4.068 1.00 50.06 326 PRO A O 1
ATOM 2572 N N . THR A 1 327 ? 12.760 20.110 -3.761 1.00 46.81 327 THR A N 1
ATOM 2573 C CA . THR A 1 327 ? 14.029 20.180 -4.493 1.00 46.81 327 THR A CA 1
ATOM 2574 C C . THR A 1 327 ? 15.087 19.616 -3.547 1.00 46.81 327 THR A C 1
ATOM 2576 O O . THR A 1 327 ? 15.743 20.331 -2.794 1.00 46.81 327 THR A O 1
ATOM 2579 N N . VAL A 1 328 ? 15.176 18.288 -3.544 1.00 41.56 328 VAL A N 1
ATOM 2580 C CA . VAL A 1 328 ? 15.900 17.389 -2.647 1.00 41.56 328 VAL A CA 1
ATOM 2581 C C . VAL A 1 328 ? 17.381 17.774 -2.514 1.00 41.56 328 VAL A C 1
ATOM 2583 O O . VAL A 1 328 ? 18.048 17.418 -1.543 1.00 41.56 328 VAL A O 1
ATOM 2586 N N . LEU A 1 329 ? 17.889 18.597 -3.436 1.00 41.38 329 LEU A N 1
ATOM 2587 C CA . LEU A 1 329 ? 19.165 19.289 -3.307 1.00 41.38 329 LEU A CA 1
ATOM 2588 C C . LEU A 1 329 ? 19.340 20.032 -1.972 1.00 41.38 329 LEU A C 1
ATOM 2590 O O . LEU A 1 329 ? 20.417 19.921 -1.399 1.00 41.38 329 LEU A O 1
ATOM 2594 N N . GLN A 1 330 ? 18.333 20.746 -1.457 1.00 41.81 330 GLN A N 1
ATOM 2595 C CA . GLN A 1 330 ? 18.526 21.652 -0.310 1.00 41.81 330 GLN A CA 1
ATOM 2596 C C . GLN A 1 330 ? 18.745 20.930 1.029 1.00 41.81 330 GLN A C 1
ATOM 2598 O O . GLN A 1 330 ? 19.540 21.389 1.847 1.00 41.81 330 GLN A O 1
ATOM 2603 N N . ILE A 1 331 ? 18.089 19.786 1.246 1.00 43.84 331 ILE A N 1
ATOM 2604 C CA . ILE A 1 331 ? 18.226 19.002 2.489 1.00 43.84 331 ILE A CA 1
ATOM 2605 C C . ILE A 1 331 ? 19.586 18.285 2.533 1.00 43.84 331 ILE A C 1
ATOM 2607 O O . ILE A 1 331 ? 20.175 18.085 3.593 1.00 43.84 331 ILE A O 1
ATOM 2611 N N . ILE A 1 332 ? 20.132 17.952 1.365 1.00 43.72 332 ILE A N 1
ATOM 2612 C CA . ILE A 1 332 ? 21.326 17.119 1.219 1.00 43.72 332 ILE A CA 1
ATOM 2613 C C . ILE A 1 332 ? 22.613 17.917 1.084 1.00 43.72 332 ILE A C 1
ATOM 2615 O O . ILE A 1 332 ? 23.639 17.462 1.585 1.00 43.72 332 ILE A O 1
ATOM 2619 N N . THR A 1 333 ? 22.576 19.135 0.534 1.00 48.22 333 THR A N 1
ATOM 2620 C CA . THR A 1 333 ? 23.746 20.032 0.559 1.00 48.22 333 THR A CA 1
ATOM 2621 C C . THR A 1 333 ? 24.230 20.352 1.977 1.00 48.22 333 THR A C 1
ATOM 2623 O O . THR A 1 333 ? 25.375 20.752 2.135 1.00 48.22 333 THR A O 1
ATOM 2626 N N . GLY A 1 334 ? 23.394 20.157 3.006 1.00 47.25 334 GLY A N 1
ATOM 2627 C CA . GLY A 1 334 ? 23.790 20.318 4.408 1.00 47.25 334 GLY A CA 1
ATOM 2628 C C . GLY A 1 334 ? 24.323 19.055 5.102 1.00 47.25 334 GLY A C 1
ATOM 2629 O O . GLY A 1 334 ? 25.015 19.192 6.105 1.00 47.25 334 GLY A O 1
ATOM 2630 N N . TYR A 1 335 ? 24.021 17.846 4.603 1.00 45.09 335 TYR A N 1
ATOM 2631 C CA . TYR A 1 335 ? 24.250 16.588 5.344 1.00 45.09 335 TYR A CA 1
ATOM 2632 C C . TYR A 1 335 ? 24.951 15.464 4.560 1.00 45.09 335 TYR A C 1
ATOM 2634 O O . TYR A 1 335 ? 25.440 14.523 5.182 1.00 45.09 335 TYR A O 1
ATOM 2642 N N . SER A 1 336 ? 24.999 15.498 3.221 1.00 49.53 336 SER A N 1
ATOM 2643 C CA . SER A 1 336 ? 25.344 14.294 2.446 1.00 49.53 336 SER A CA 1
ATOM 2644 C C . SER A 1 336 ? 26.772 14.191 1.939 1.00 49.53 336 SER A C 1
ATOM 2646 O O . SER A 1 336 ? 27.126 13.096 1.512 1.00 49.53 336 SER A O 1
ATOM 2648 N N . SER A 1 337 ? 27.576 15.257 1.924 1.00 50.91 337 SER A N 1
ATOM 2649 C CA . SER A 1 337 ? 28.958 15.135 1.437 1.00 50.91 337 SER A CA 1
ATOM 2650 C C . SER A 1 337 ? 29.728 14.117 2.282 1.00 50.91 337 SER A C 1
ATOM 2652 O O . SER A 1 337 ? 30.276 13.163 1.741 1.00 50.91 337 SER A O 1
ATOM 2654 N N . ASP A 1 338 ? 29.612 14.212 3.608 1.00 46.88 338 ASP A N 1
ATOM 2655 C CA . ASP A 1 338 ? 30.285 13.310 4.548 1.00 46.88 338 ASP A CA 1
ATOM 2656 C C . ASP A 1 338 ? 29.773 11.864 4.481 1.00 46.88 338 ASP A C 1
ATOM 2658 O O . ASP A 1 338 ? 30.555 10.920 4.582 1.00 46.88 338 ASP A O 1
ATOM 2662 N N . TRP A 1 339 ? 28.462 11.645 4.327 1.00 51.34 339 TRP A N 1
ATOM 2663 C CA . TRP A 1 339 ? 27.907 10.285 4.312 1.00 51.34 339 TRP A CA 1
ATOM 2664 C C . TRP A 1 339 ? 28.177 9.562 2.988 1.00 51.34 339 TRP A C 1
ATOM 2666 O O . TRP A 1 339 ? 28.505 8.372 3.006 1.00 51.34 339 TRP A O 1
ATOM 2676 N N . LEU A 1 340 ? 28.075 10.278 1.861 1.00 48.06 340 LEU A N 1
ATOM 2677 C CA . LEU A 1 340 ? 28.360 9.743 0.529 1.00 48.06 340 LEU A CA 1
ATOM 2678 C C . LEU A 1 340 ? 29.856 9.443 0.368 1.00 48.06 340 LEU A C 1
ATOM 2680 O O . LEU A 1 340 ? 30.193 8.335 -0.044 1.00 48.06 340 LEU A O 1
ATOM 2684 N N . GLU A 1 341 ? 30.755 10.343 0.784 1.00 53.91 341 GLU A N 1
ATOM 2685 C CA . GLU A 1 341 ? 32.205 10.083 0.771 1.00 53.91 341 GLU A CA 1
ATOM 2686 C C . GLU A 1 341 ? 32.581 8.893 1.664 1.00 53.91 341 GLU A C 1
ATOM 2688 O O . GLU A 1 341 ? 33.325 8.004 1.247 1.00 53.91 341 GLU A O 1
ATOM 2693 N N . LYS A 1 342 ? 32.006 8.805 2.871 1.00 49.94 342 LYS A N 1
ATOM 2694 C CA . LYS A 1 342 ? 32.293 7.719 3.823 1.00 49.94 342 LYS A CA 1
ATOM 2695 C C . LYS A 1 342 ? 31.887 6.330 3.320 1.00 49.94 342 LYS A C 1
ATOM 2697 O O . LYS A 1 342 ? 32.436 5.336 3.794 1.00 49.94 342 LYS A O 1
ATOM 2702 N N . HIS A 1 343 ? 30.957 6.251 2.369 1.00 49.84 343 HIS A N 1
ATOM 2703 C CA . HIS A 1 343 ? 30.490 4.989 1.787 1.00 49.84 343 HIS A CA 1
ATOM 2704 C C . HIS A 1 343 ? 30.891 4.809 0.312 1.00 49.84 343 HIS A C 1
ATOM 2706 O O . HIS A 1 343 ? 30.413 3.871 -0.321 1.00 49.84 343 HIS A O 1
ATOM 2712 N N . GLY A 1 344 ? 31.787 5.654 -0.219 1.00 40.38 344 GLY A N 1
ATOM 2713 C CA . GLY A 1 344 ? 32.384 5.487 -1.551 1.00 40.38 344 GLY A CA 1
ATOM 2714 C C . GLY A 1 344 ? 31.543 5.998 -2.726 1.00 40.38 344 GLY A C 1
ATOM 2715 O O . GLY A 1 344 ? 31.641 5.449 -3.819 1.00 40.38 344 GLY A O 1
ATOM 2716 N N . TRP A 1 345 ? 30.716 7.019 -2.498 1.00 48.44 345 TRP A N 1
ATOM 2717 C CA . TRP A 1 345 ? 29.789 7.611 -3.475 1.00 48.44 345 TRP A CA 1
ATOM 2718 C C . TRP A 1 345 ? 30.181 9.033 -3.921 1.00 48.44 345 TRP A C 1
ATOM 2720 O O . TRP A 1 345 ? 29.370 9.698 -4.567 1.00 48.44 345 TRP A O 1
ATOM 2730 N N . GLY A 1 346 ? 31.365 9.517 -3.521 1.00 44.88 346 GLY A N 1
ATOM 2731 C CA . GLY A 1 346 ? 31.900 10.853 -3.830 1.00 44.88 346 GLY A CA 1
ATOM 2732 C C . GLY A 1 346 ? 32.909 10.859 -4.968 1.00 44.88 346 GLY A C 1
ATOM 2733 O O . GLY A 1 346 ? 33.668 9.867 -5.074 1.00 44.88 346 GLY A O 1
#

Organism: Pristionchus pacificus (NCBI:txid54126)

Foldseek 3Di:
DDDDPPPPPPPPVPDQDQLDDQDAADPLDPCRSVVLCVLCVPPDPQLSLQLSLLRLLLLLCLLCCVVVVNDLVRSLQSSLVSLVLSCQLLVPPVNPVSSLVSSVCCVVPVPSVSVPNHNDDLVVQVVSCVSRDQPCQVVNDLVVLCVFQRSCNSLSSSLRVVLVCVVVPCLVPVLPDDPLLNGLQDDSLVSLLVSLLSSCLSPPPGPSNVSSVVRNQSSQPLDDDDCVQQNDLCCLQPVNLLSQLCRQDPVVQLSVLRVQLNVQQVPDAFPCPVHSRSLNRGDLVSLVSSLVSLCVSCPVPPGSSNVSSNSNSNSNRDNDHPPPSPVSVVVCVVPPPVVCVVVVND

InterPro domains:
  IPR036444 Phospholipase A2 domain superfamily [SSF48619] (43-110)
  IPR053322 Phospholipase A2-like [PTHR34228] (1-309)

Radius of gyration: 21.59 Å; chains: 1; bounding box: 57×77×52 Å

Secondary structure (DSSP, 8-state):
------------------------S-TTSTTHHHHHHHHHTTS-HHHHHHHHHHHHHHHHHHHTHHHHT--HHHHHHHHHHHHHHHHHHH--HHHHHHHHHHHHHHHHH-HHHHTT-PPPPHHHHHHHTTT-----GGG--HHHHHHH-STTHHHHHHHHHHHHHHHHTGGGT-TTSS-TTTSTT--HHHHHHHHHHHHHHHTTTSHHHHHHHHHHHHH--S----HHHH-HHHHHH-HHHHHHHHHHS-HHHHTTHHHHHHHHHHHS--S-TT--SHHHHS-HHHHHHHHHHHHHHTTT---HHHHHHHHHHHHHS--S-------THHHHTTTHHHHHHHTT--

pLDDT: mean 80.48, std 16.35, range [37.59, 97.25]

Sequence (346 aa):
MKILLLNLLLTVASAVQLVEHFECGSAAVWGSVKAAQALITYCNYAVKDDANLCCKEHDLCYELHEQRNHTREFCDARFCNCLQDVSDRSKNYDCKFHMSAFCVATIRFGEGSFDKAVPHIEADIEAKFVGFEDARPFGLDMQRLVDACLYTKGIAVHCHNTVHTCLQSKHERFKRLIDVVEYSYQDCRSTMHDCMQMIIESEKDTNCSAVARDIAMQANTYMELNEARHGRSIIETYPIVSARLIKQCNESNIEPCLPAFDHCAVHNPPEHPELLNAARKINIECHRQLSGCIEIAAIEETSEDCIEAQNLAVGRIRNKDIEPVPTVLQIITGYSSDWLEKHGWG